Protein AF-A0A927D0P1-F1 (afdb_monomer)

Sequence (206 aa):
MRYLLSPNEEFNFLRRLKREFQLVPLTPSDSHDFPGALEICASPSPGAASSNDDLDYIFWAKDHGPITRIGDGSGPKDGVARVVRILNRDAKLEGTAIDLETTPIVSWTRPRWYQGNRQWIVPSRLGSTRTTRRDFTPAYAKMFSSIEALLRRNGEKVNSWDIPNSRDDTGLEFTAPKNTASFNVVVWPEAFRWLEKGVKIYHWDA

Organism: NCBI:txid2766981

Foldseek 3Di:
DFAADFQVRVVVLVVCCCVVQVWAWDDDQPPPDDDDDPPSDGAADQPDDWPPDQDKTKTANPVFDDFDFLQNDDQQPDDVSVVVSVVCVVVVRGPPHTDQLPTWMKMKGCKTADPPDSLEIATMDIDTRPDDDPSGDPVSVVSSVVSVVVRQVQFDKDWLPVLPDPDDPPPDPDDDAPDPDIDIYTYGDVSVVSSVVRRHYDDRVD

Secondary structure (DSSP, 8-state):
-EEE--HHHHHHHHHHHHHTS-PEE-SPPSSS--SS-------PPTT--------EEEEE-GGG-PPPBTTTSSPP-SHHHHHHHHHHHHTT-TTTSB-TTTS-EEEEEPPEEPTT-TTEEEPEEEEE-SS--TTS-HHHHHHHHHHHHHHHHTSEEEETT-SS-----S----PPPS-----EEEE-HHHHHHHHTT-EE--TT-

Radius of gyration: 19.12 Å; Cα contacts (8 Å, |Δi|>4): 316; chains: 1; bounding box: 44×40×51 Å

Mean predicted aligned error: 10.71 Å

pLDDT: mean 74.19, std 17.91, range [28.58, 95.56]

Solvent-accessible surface area (backbone atoms only — not comparable to full-atom values): 12143 Å² total; per-residue (Å²): 118,36,33,36,60,30,30,69,53,44,49,52,49,57,50,40,42,40,68,78,65,59,31,42,77,68,53,79,37,95,61,85,76,87,84,87,71,73,71,71,75,61,48,76,59,92,72,54,82,70,73,88,69,86,58,56,49,36,24,35,36,63,95,37,41,63,88,35,35,31,79,71,58,83,73,64,89,48,72,67,48,42,51,53,49,50,54,34,50,76,68,65,33,52,76,71,38,77,27,63,53,71,16,45,33,44,34,38,39,59,49,43,57,41,87,96,38,73,49,28,34,36,60,12,36,75,45,61,38,80,51,83,51,91,78,50,43,71,64,44,61,53,50,52,50,50,54,52,48,51,56,52,73,61,26,49,80,41,52,54,74,75,58,90,67,91,68,81,87,73,86,65,90,72,75,79,67,94,53,86,71,82,50,61,31,31,29,21,71,73,30,43,55,42,44,78,71,60,42,39,61,51,64,76,91,114

Structure (mmCIF, N/CA/C/O backbone):
data_AF-A0A927D0P1-F1
#
_entry.id   AF-A0A927D0P1-F1
#
loop_
_atom_site.group_PDB
_atom_site.id
_atom_site.type_symbol
_atom_site.label_atom_id
_atom_site.label_alt_id
_atom_site.label_comp_id
_atom_site.label_asym_id
_atom_site.label_entity_id
_atom_site.label_seq_id
_atom_site.pdbx_PDB_ins_code
_atom_site.Cartn_x
_atom_site.Cartn_y
_atom_site.Cartn_z
_atom_site.occupancy
_atom_site.B_iso_or_equiv
_atom_site.auth_seq_id
_atom_site.auth_comp_id
_atom_site.auth_asym_id
_atom_site.auth_atom_id
_atom_site.pdbx_PDB_model_num
ATOM 1 N N . MET A 1 1 ? 8.164 4.752 1.136 1.00 85.38 1 MET A N 1
ATOM 2 C CA . MET A 1 1 ? 8.837 3.758 0.269 1.00 85.38 1 MET A CA 1
ATOM 3 C C . MET A 1 1 ? 7.918 3.441 -0.901 1.00 85.38 1 MET A C 1
ATOM 5 O O . MET A 1 1 ? 6.707 3.476 -0.701 1.00 85.38 1 MET A O 1
ATOM 9 N N . ARG A 1 2 ? 8.464 3.182 -2.092 1.00 90.88 2 ARG A N 1
ATOM 10 C CA . ARG A 1 2 ? 7.695 2.798 -3.286 1.00 90.88 2 ARG A CA 1
ATOM 11 C C . ARG A 1 2 ? 7.936 1.328 -3.618 1.00 90.88 2 ARG A C 1
ATOM 13 O O . ARG A 1 2 ? 9.004 0.799 -3.306 1.00 90.88 2 ARG A O 1
ATOM 20 N N . TYR A 1 3 ? 6.950 0.698 -4.243 1.00 92.75 3 TYR A N 1
ATOM 21 C CA . TYR A 1 3 ? 6.956 -0.735 -4.517 1.00 92.75 3 TYR A CA 1
ATOM 22 C C . TYR A 1 3 ? 6.485 -1.010 -5.943 1.00 92.75 3 TYR A C 1
ATOM 24 O O . TYR A 1 3 ? 5.502 -0.425 -6.393 1.00 92.75 3 TYR A O 1
ATOM 32 N N . LEU A 1 4 ? 7.149 -1.917 -6.650 1.00 91.94 4 LEU A N 1
ATOM 33 C CA . LEU A 1 4 ? 6.719 -2.369 -7.967 1.00 91.94 4 LEU A CA 1
ATOM 34 C C . LEU A 1 4 ? 6.494 -3.877 -7.930 1.00 91.94 4 LEU A C 1
ATOM 36 O O . LEU A 1 4 ? 7.430 -4.651 -7.733 1.00 91.94 4 LEU A O 1
ATOM 40 N N . LEU A 1 5 ? 5.231 -4.263 -8.080 1.00 91.06 5 LEU A N 1
ATOM 41 C CA . LEU A 1 5 ? 4.775 -5.645 -8.106 1.00 91.06 5 LEU A CA 1
ATOM 42 C C . LEU A 1 5 ? 4.088 -5.882 -9.448 1.00 91.06 5 LEU A C 1
ATOM 44 O O . LEU A 1 5 ? 3.397 -5.001 -9.964 1.00 91.06 5 LEU A O 1
ATOM 48 N N . SER A 1 6 ? 4.273 -7.073 -10.005 1.00 86.88 6 SER A N 1
ATOM 49 C CA . SER A 1 6 ? 3.476 -7.534 -11.136 1.00 86.88 6 SER A CA 1
ATOM 50 C C . SER A 1 6 ? 2.027 -7.804 -10.692 1.00 86.88 6 SER A C 1
ATOM 52 O O . SER A 1 6 ? 1.740 -7.845 -9.494 1.00 86.88 6 SER A O 1
ATOM 54 N N . PRO A 1 7 ? 1.086 -8.056 -11.616 1.00 83.31 7 PRO A N 1
ATOM 55 C CA . PRO A 1 7 ? -0.316 -8.240 -11.275 1.00 83.31 7 PRO A CA 1
ATOM 56 C C . PRO A 1 7 ? -0.542 -9.482 -10.410 1.00 83.31 7 PRO A C 1
ATOM 58 O O . PRO A 1 7 ? -1.327 -9.443 -9.464 1.00 83.31 7 PRO A O 1
ATOM 61 N N . ASN A 1 8 ? 0.194 -10.565 -10.675 1.00 83.75 8 ASN A N 1
ATOM 62 C CA . ASN A 1 8 ? 0.132 -11.787 -9.875 1.00 83.75 8 ASN A CA 1
ATOM 63 C C . ASN A 1 8 ? 0.744 -11.586 -8.485 1.00 83.75 8 ASN A C 1
ATOM 65 O O . ASN A 1 8 ? 0.228 -12.095 -7.488 1.00 83.75 8 ASN A O 1
ATOM 69 N N . GLU A 1 9 ? 1.852 -10.853 -8.401 1.00 91.00 9 GLU A N 1
ATOM 70 C CA . GLU A 1 9 ? 2.518 -10.536 -7.137 1.00 91.00 9 GLU A CA 1
ATOM 71 C C . GLU A 1 9 ? 1.661 -9.621 -6.266 1.00 91.00 9 GLU A C 1
ATOM 73 O O . GLU A 1 9 ? 1.480 -9.904 -5.082 1.00 91.00 9 GLU A O 1
ATOM 78 N N . GLU A 1 10 ? 1.077 -8.578 -6.856 1.00 88.75 10 GLU A N 1
ATOM 79 C CA . GLU A 1 10 ? 0.123 -7.684 -6.203 1.00 88.75 10 GLU A CA 1
ATOM 80 C C . GLU A 1 10 ? -1.093 -8.468 -5.706 1.00 88.75 10 GLU A C 1
ATOM 82 O O . GLU A 1 10 ? -1.453 -8.370 -4.533 1.00 88.75 10 GLU A O 1
ATOM 87 N N . PHE A 1 11 ? -1.681 -9.319 -6.552 1.00 86.31 11 PHE A N 1
ATOM 88 C CA . PHE A 1 11 ? -2.797 -10.175 -6.161 1.00 86.31 11 PHE A CA 1
ATOM 89 C C . PHE A 1 11 ? -2.460 -11.043 -4.946 1.00 86.31 11 PHE A C 1
ATOM 91 O O . PHE A 1 11 ? -3.210 -11.104 -3.965 1.00 86.31 11 PHE A O 1
ATOM 98 N N . ASN A 1 12 ? -1.297 -11.694 -4.978 1.00 89.31 12 ASN A N 1
ATOM 99 C CA . ASN A 1 12 ? -0.832 -12.505 -3.865 1.00 89.31 12 ASN A CA 1
ATOM 100 C C . ASN A 1 12 ? -0.574 -11.662 -2.614 1.00 89.31 12 ASN A C 1
ATOM 102 O O . ASN A 1 12 ? -0.957 -12.082 -1.523 1.00 89.31 12 ASN A O 1
ATOM 106 N N . PHE A 1 13 ? 0.024 -10.482 -2.753 1.00 92.88 13 PHE A N 1
ATOM 107 C CA . PHE A 1 13 ? 0.262 -9.558 -1.651 1.00 92.88 13 PHE A CA 1
ATOM 108 C C . PHE A 1 13 ? -1.050 -9.131 -0.976 1.00 92.88 13 PHE A C 1
ATOM 110 O O . PHE A 1 13 ? -1.202 -9.316 0.232 1.00 92.88 13 PHE A O 1
ATOM 117 N N . LEU A 1 14 ? -2.040 -8.675 -1.744 1.00 90.50 14 LEU A N 1
ATOM 118 C CA . LEU A 1 14 ? -3.353 -8.273 -1.227 1.00 90.50 14 LEU A CA 1
ATOM 119 C C . LEU A 1 14 ? -4.094 -9.451 -0.573 1.00 90.50 14 LEU A C 1
ATOM 121 O O . LEU A 1 14 ? -4.728 -9.305 0.475 1.00 90.50 14 LEU A O 1
ATOM 125 N N . ARG A 1 15 ? -3.959 -10.666 -1.120 1.00 89.25 15 ARG A N 1
ATOM 126 C CA . ARG A 1 15 ? -4.493 -11.882 -0.488 1.00 89.25 15 ARG A CA 1
ATOM 127 C C . ARG A 1 15 ? -3.830 -12.170 0.863 1.00 89.25 15 ARG A C 1
ATOM 129 O O . ARG A 1 15 ? -4.513 -12.616 1.787 1.00 89.25 15 ARG A O 1
ATOM 136 N N . ARG A 1 16 ? -2.525 -11.918 0.998 1.00 92.56 16 ARG A N 1
ATOM 137 C CA . ARG A 1 16 ? -1.797 -12.063 2.269 1.00 92.56 16 ARG A CA 1
ATOM 138 C C . ARG A 1 16 ? -2.217 -11.011 3.287 1.00 92.56 16 ARG A C 1
ATOM 140 O O . ARG A 1 16 ? -2.388 -11.370 4.446 1.00 92.56 16 ARG A O 1
ATOM 147 N N . LEU A 1 17 ? -2.483 -9.771 2.869 1.00 92.38 17 LEU A N 1
ATOM 148 C CA . LEU A 1 17 ? -3.068 -8.745 3.745 1.00 92.38 17 LEU A CA 1
ATOM 149 C C . LEU A 1 17 ? -4.359 -9.241 4.414 1.00 92.38 17 LEU A C 1
ATOM 151 O O . LEU A 1 17 ? -4.510 -9.136 5.629 1.00 92.38 17 LEU A O 1
ATOM 155 N N . LYS A 1 18 ? -5.247 -9.880 3.644 1.00 90.56 18 LYS A N 1
ATOM 156 C CA . LYS A 1 18 ? -6.488 -10.461 4.181 1.00 90.56 18 LYS A CA 1
ATOM 157 C C . LYS A 1 18 ? -6.250 -11.685 5.067 1.00 90.56 18 LYS A C 1
ATOM 159 O O . LYS A 1 18 ? -6.895 -11.825 6.097 1.00 90.56 18 LYS A O 1
ATOM 164 N N . ARG A 1 19 ? -5.388 -12.617 4.644 1.00 90.19 19 ARG A N 1
ATOM 165 C CA . ARG A 1 19 ? -5.252 -13.936 5.294 1.00 90.19 19 ARG A CA 1
ATOM 166 C C . ARG A 1 19 ? -4.265 -13.951 6.458 1.00 90.19 19 ARG A C 1
ATOM 168 O O . ARG A 1 19 ? -4.573 -14.518 7.496 1.00 90.19 19 ARG A O 1
ATOM 175 N N . GLU A 1 20 ? -3.086 -13.366 6.274 1.00 93.69 20 GLU A N 1
ATOM 176 C CA . GLU A 1 20 ? -2.002 -13.388 7.266 1.00 93.69 20 GLU A CA 1
ATOM 177 C C . GLU A 1 20 ? -2.162 -12.270 8.296 1.00 93.69 20 GLU A C 1
ATOM 179 O O . GLU A 1 20 ? -1.931 -12.494 9.479 1.00 93.69 20 GLU A O 1
ATOM 184 N N . PHE A 1 21 ? -2.594 -11.084 7.857 1.00 92.62 21 PHE A N 1
ATOM 185 C CA . PHE A 1 21 ? -2.759 -9.909 8.723 1.00 92.62 21 PHE A CA 1
ATOM 186 C C . PHE A 1 21 ? -4.218 -9.650 9.124 1.00 92.62 21 PHE A C 1
ATOM 188 O O . PHE A 1 21 ? -4.493 -8.670 9.807 1.00 92.62 21 PHE A O 1
ATOM 195 N N . GLN A 1 22 ? -5.145 -10.519 8.701 1.00 91.88 22 GLN A N 1
ATOM 196 C CA . GLN A 1 22 ? -6.577 -10.455 9.027 1.00 91.88 22 GLN A CA 1
ATOM 197 C C . GLN A 1 22 ? -7.241 -9.103 8.710 1.00 91.88 22 GLN A C 1
ATOM 199 O O . GLN A 1 22 ? -8.231 -8.718 9.338 1.00 91.88 22 GLN A O 1
ATOM 204 N N . LEU A 1 23 ? -6.711 -8.382 7.717 1.00 91.44 23 LEU A N 1
ATOM 205 C CA . LEU A 1 23 ? -7.215 -7.067 7.348 1.00 91.44 23 LEU A CA 1
ATOM 206 C C . LEU A 1 23 ? -8.542 -7.173 6.585 1.00 91.44 23 LEU A C 1
ATOM 208 O O . LEU A 1 23 ? -8.699 -7.991 5.672 1.00 91.44 23 LEU A O 1
ATOM 212 N N . VAL A 1 24 ? -9.494 -6.314 6.945 1.00 90.62 24 VAL A N 1
ATOM 213 C CA . VAL A 1 24 ? -10.845 -6.285 6.373 1.00 90.62 24 VAL A CA 1
ATOM 214 C C . VAL A 1 24 ? -10.893 -5.238 5.260 1.00 90.62 24 VAL A C 1
ATOM 216 O O . VAL A 1 24 ? -10.612 -4.079 5.536 1.00 90.62 24 VAL A O 1
ATOM 219 N N . PRO A 1 25 ? -11.241 -5.574 4.010 1.00 87.25 25 PRO A N 1
ATOM 220 C CA . PRO A 1 25 ? -11.328 -4.570 2.951 1.00 87.25 25 PRO A CA 1
ATOM 221 C C . PRO A 1 25 ? -12.463 -3.566 3.204 1.00 87.25 25 PRO A C 1
ATOM 223 O O . PRO A 1 25 ? -13.563 -3.966 3.576 1.00 87.25 25 PRO A O 1
ATOM 226 N N . LEU A 1 26 ? -12.181 -2.279 2.988 1.00 81.06 26 LEU A N 1
ATOM 227 C CA . LEU A 1 26 ? -13.138 -1.166 3.066 1.00 81.06 26 LEU A CA 1
ATOM 228 C C . LEU A 1 26 ? -13.492 -0.579 1.696 1.00 81.06 26 LEU A C 1
ATOM 230 O O . LEU A 1 26 ? -14.532 0.058 1.563 1.00 81.06 26 LEU A O 1
ATOM 234 N N . THR A 1 27 ? -12.633 -0.743 0.691 1.00 67.38 27 THR A N 1
ATOM 235 C CA . THR A 1 27 ? -12.919 -0.261 -0.668 1.00 67.38 27 THR A CA 1
ATOM 236 C C . THR A 1 27 ? -13.961 -1.171 -1.304 1.00 67.38 27 THR A C 1
ATOM 238 O O . THR A 1 27 ? -13.764 -2.392 -1.279 1.00 67.38 27 THR A O 1
ATOM 241 N N . PRO A 1 28 ? -15.065 -0.626 -1.838 1.00 48.62 28 PRO A N 1
ATOM 242 C CA . PRO A 1 28 ? -16.017 -1.430 -2.579 1.00 48.62 28 PRO A CA 1
ATOM 243 C C . PRO A 1 28 ? -15.333 -2.018 -3.814 1.00 48.62 28 PRO A C 1
ATOM 245 O O . PRO A 1 28 ? -14.613 -1.334 -4.535 1.00 48.62 28 PRO A O 1
ATOM 248 N N . SER A 1 29 ? -15.550 -3.315 -4.017 1.00 42.94 29 SER A N 1
ATOM 249 C CA . SER A 1 29 ? -15.532 -3.894 -5.354 1.00 42.94 29 SER A CA 1
ATOM 250 C C . SER A 1 29 ? -16.651 -3.198 -6.132 1.00 42.94 29 SER A C 1
ATOM 252 O O . SER A 1 29 ? -17.752 -3.087 -5.595 1.00 42.94 29 SER A O 1
ATOM 254 N N . ASP A 1 30 ? -16.422 -2.740 -7.362 1.00 38.38 30 ASP A N 1
ATOM 255 C CA . ASP A 1 30 ? -17.502 -2.215 -8.221 1.00 38.38 30 ASP A CA 1
ATOM 256 C C . ASP A 1 30 ? -18.601 -3.267 -8.500 1.00 38.38 30 ASP A C 1
ATOM 258 O O . ASP A 1 30 ? -19.653 -2.963 -9.060 1.00 38.38 30 ASP A O 1
ATOM 262 N N . SER A 1 31 ? -18.416 -4.509 -8.044 1.00 35.34 31 SER A N 1
ATOM 263 C CA . SER A 1 31 ? -19.506 -5.451 -7.828 1.00 35.34 31 SER A CA 1
ATOM 264 C C . SER A 1 31 ? -20.260 -5.112 -6.532 1.00 35.34 31 SER A C 1
ATOM 266 O O . SER A 1 31 ? -19.782 -5.382 -5.425 1.00 35.34 31 SER A O 1
ATOM 268 N N . HIS A 1 32 ? -21.458 -4.550 -6.683 1.00 31.25 32 HIS A N 1
ATOM 269 C CA . HIS A 1 32 ? -22.493 -4.505 -5.650 1.00 31.25 32 HIS A CA 1
ATOM 270 C C . HIS A 1 32 ? -22.498 -5.778 -4.770 1.00 31.25 32 HIS A C 1
ATOM 272 O O . HIS A 1 32 ? -22.423 -6.888 -5.289 1.00 31.25 32 HIS A O 1
ATOM 278 N N . ASP A 1 33 ? -22.629 -5.568 -3.455 1.00 31.02 33 ASP A N 1
ATOM 279 C CA . ASP A 1 33 ? -22.757 -6.547 -2.359 1.00 31.02 33 ASP A CA 1
ATOM 280 C C . ASP A 1 33 ? -21.442 -7.000 -1.677 1.00 31.02 33 ASP A C 1
ATOM 282 O O . ASP A 1 33 ? -20.760 -7.944 -2.068 1.00 31.02 33 ASP A O 1
ATOM 286 N N . PHE A 1 34 ? -21.109 -6.368 -0.542 1.00 28.58 34 PHE A N 1
ATOM 287 C CA . PHE A 1 34 ? -20.236 -6.979 0.477 1.00 28.58 34 PHE A CA 1
ATOM 288 C C . PHE A 1 34 ? -20.986 -8.156 1.146 1.00 28.58 34 PHE A C 1
ATOM 290 O O . PHE A 1 34 ? -22.185 -8.004 1.373 1.00 28.58 34 PHE A O 1
ATOM 297 N N . PRO A 1 35 ? -20.351 -9.279 1.566 1.00 33.88 35 PRO A N 1
ATOM 298 C CA . PRO A 1 35 ? -18.948 -9.427 1.957 1.00 33.88 35 PRO A CA 1
ATOM 299 C C . PRO A 1 35 ? -18.189 -10.557 1.221 1.00 33.88 35 PRO A C 1
ATOM 301 O O . PRO A 1 35 ? -18.711 -11.639 0.980 1.00 33.88 35 PRO A O 1
ATOM 304 N N . GLY A 1 36 ? -16.881 -10.374 0.998 1.00 34.78 36 GLY A N 1
ATOM 305 C CA . GLY A 1 36 ? -15.938 -11.506 0.900 1.00 34.78 36 GLY A CA 1
ATOM 306 C C . GLY A 1 36 ? -14.963 -11.486 -0.275 1.00 34.78 36 GLY A C 1
ATOM 307 O O . GLY A 1 36 ? -13.787 -11.829 -0.088 1.00 34.78 36 GLY A O 1
ATOM 308 N N . ALA A 1 37 ? -15.376 -11.013 -1.446 1.00 34.91 37 ALA A N 1
ATOM 309 C CA . ALA A 1 37 ? -14.507 -10.910 -2.611 1.00 34.91 37 ALA A CA 1
ATOM 310 C C . ALA A 1 37 ? -14.096 -9.447 -2.817 1.00 34.91 37 ALA A C 1
ATOM 312 O O . ALA A 1 37 ? -14.896 -8.612 -3.206 1.00 34.91 37 ALA A O 1
ATOM 313 N N . LEU A 1 38 ? -12.826 -9.135 -2.543 1.00 45.00 38 LEU A N 1
ATOM 314 C CA . LEU A 1 38 ? -12.195 -8.084 -3.334 1.00 45.00 38 LEU A CA 1
ATOM 315 C C . LEU A 1 38 ? -12.071 -8.739 -4.707 1.00 45.00 38 LEU A C 1
ATOM 317 O O . LEU A 1 38 ? -11.329 -9.725 -4.806 1.00 45.00 38 LEU A O 1
ATOM 321 N N . GLU A 1 39 ? -12.790 -8.265 -5.722 1.00 44.69 39 GLU A N 1
ATOM 322 C CA . GLU A 1 39 ? -12.289 -8.439 -7.080 1.00 44.69 39 GLU A CA 1
ATOM 323 C C . GLU A 1 39 ? -10.985 -7.653 -7.121 1.00 44.69 39 GLU A C 1
ATOM 325 O O . GLU A 1 39 ? -10.944 -6.437 -7.282 1.00 44.69 39 GLU A O 1
ATOM 330 N N . ILE A 1 40 ? -9.897 -8.350 -6.796 1.00 49.47 40 ILE A N 1
ATOM 331 C CA . ILE A 1 40 ? -8.570 -7.788 -6.923 1.00 49.47 40 ILE A CA 1
ATOM 332 C C . ILE A 1 40 ? -8.364 -7.641 -8.422 1.00 49.47 40 ILE A C 1
ATOM 334 O O . ILE A 1 40 ? -8.027 -8.604 -9.114 1.00 49.47 40 ILE A O 1
ATOM 338 N N . CYS A 1 41 ? -8.595 -6.435 -8.921 1.00 47.31 41 CYS A N 1
ATOM 339 C CA . CYS A 1 41 ? -8.217 -6.077 -10.266 1.00 47.31 41 CYS A CA 1
ATOM 340 C C . CYS A 1 41 ? -6.699 -6.215 -10.355 1.00 47.31 41 CYS A C 1
ATOM 342 O O . CYS A 1 41 ? -5.949 -5.642 -9.560 1.00 47.31 41 CYS A O 1
ATOM 344 N N . ALA A 1 42 ? -6.255 -7.028 -11.306 1.00 49.72 42 ALA A N 1
ATOM 345 C CA . ALA A 1 42 ? -4.850 -7.245 -11.592 1.00 49.72 42 ALA A CA 1
ATOM 346 C C . ALA A 1 42 ? -4.224 -5.919 -12.055 1.00 49.72 42 ALA A C 1
ATOM 348 O O . ALA A 1 42 ? -4.851 -5.184 -12.825 1.00 49.72 42 ALA A O 1
ATOM 349 N N . SER A 1 43 ? -3.029 -5.564 -11.556 1.00 53.31 43 SER A N 1
ATOM 350 C CA . SER A 1 43 ? -2.241 -4.446 -12.108 1.00 53.31 43 SER A CA 1
ATOM 351 C C . SER A 1 43 ? -2.209 -4.494 -13.639 1.00 53.31 43 SER A C 1
ATOM 353 O O . SER A 1 43 ? -2.206 -5.583 -14.220 1.00 53.31 43 SER A O 1
ATOM 355 N N . PRO A 1 44 ? -2.186 -3.342 -14.322 1.00 56.19 44 PRO A N 1
ATOM 356 C CA . PRO A 1 44 ? -2.140 -3.342 -15.772 1.00 56.19 44 PRO A CA 1
ATOM 357 C C . PRO A 1 44 ? -0.808 -3.940 -16.249 1.00 56.19 44 PRO A C 1
ATOM 359 O O . PRO A 1 44 ? 0.266 -3.449 -15.906 1.00 56.19 44 PRO A O 1
ATOM 362 N N . SER A 1 45 ? -0.873 -4.993 -17.064 1.00 59.19 45 SER A N 1
ATOM 363 C CA . SER A 1 45 ? 0.304 -5.580 -17.716 1.00 59.19 45 SER A CA 1
ATOM 364 C C . SER A 1 45 ? 0.992 -4.577 -18.658 1.00 59.19 45 SER A C 1
ATOM 366 O O . SER A 1 45 ? 0.332 -3.656 -19.152 1.00 59.19 45 SER A O 1
ATOM 368 N N . PRO A 1 46 ? 2.290 -4.762 -18.972 1.00 55.25 46 PRO A N 1
ATOM 369 C CA . PRO A 1 46 ? 2.992 -3.947 -19.961 1.00 55.25 46 PRO A CA 1
ATOM 370 C C . PRO A 1 46 ? 2.212 -3.827 -21.270 1.00 55.25 46 PRO A C 1
ATOM 372 O O . PRO A 1 46 ? 1.824 -4.832 -21.863 1.00 55.25 46 PRO A O 1
ATOM 375 N N . GLY A 1 47 ? 1.968 -2.589 -21.709 1.00 50.69 47 GLY A N 1
ATOM 376 C CA . GLY A 1 47 ? 1.254 -2.291 -22.953 1.00 50.69 47 GLY A CA 1
ATOM 377 C C . GLY A 1 47 ? -0.277 -2.222 -22.854 1.00 50.69 47 GLY A C 1
ATOM 378 O O . GLY A 1 47 ? -0.903 -1.856 -23.854 1.00 50.69 47 GLY A O 1
ATOM 379 N N . ALA A 1 48 ? -0.881 -2.508 -21.694 1.00 57.78 48 ALA A N 1
ATOM 380 C CA . ALA A 1 48 ? -2.320 -2.340 -21.477 1.00 57.78 48 ALA A CA 1
ATOM 381 C C . ALA A 1 48 ? -2.741 -0.857 -21.543 1.00 57.78 48 ALA A C 1
ATOM 383 O O . ALA A 1 48 ? -1.951 0.045 -21.254 1.00 57.78 48 ALA A O 1
ATOM 384 N N . ALA A 1 49 ? -3.990 -0.594 -21.943 1.00 51.84 49 ALA A N 1
ATOM 385 C CA . ALA A 1 49 ? -4.563 0.747 -21.847 1.00 51.84 49 ALA A CA 1
ATOM 386 C C . ALA A 1 49 ? -4.655 1.157 -20.367 1.00 51.84 49 ALA A C 1
ATOM 388 O O . ALA A 1 49 ? -5.066 0.353 -19.531 1.00 51.84 49 ALA A O 1
ATOM 389 N N . SER A 1 50 ? -4.254 2.387 -20.037 1.00 50.31 50 SER A N 1
ATOM 390 C CA . SER A 1 50 ? -4.396 2.914 -18.680 1.00 50.31 50 SER A CA 1
ATOM 391 C C . SER A 1 50 ? -5.878 3.151 -18.392 1.00 50.31 50 SER A C 1
ATOM 393 O O . SER A 1 50 ? -6.478 4.046 -18.989 1.00 50.31 50 SER A O 1
ATOM 395 N N . SER A 1 51 ? -6.471 2.387 -17.476 1.00 51.22 51 SER A N 1
ATOM 396 C CA . SER A 1 51 ? -7.632 2.893 -16.747 1.00 51.22 51 SER A CA 1
ATOM 397 C C . SER A 1 51 ? -7.131 4.049 -15.882 1.00 51.22 51 SER A C 1
ATOM 399 O O . SER A 1 51 ? -6.154 3.891 -15.150 1.00 51.22 51 SER A O 1
ATOM 401 N N . ASN A 1 52 ? -7.747 5.223 -16.005 1.00 47.31 52 ASN A N 1
ATOM 402 C CA . ASN A 1 52 ? -7.401 6.413 -15.216 1.00 47.31 52 ASN A CA 1
ATOM 403 C C . ASN A 1 52 ? -7.826 6.308 -13.745 1.00 47.31 52 ASN A C 1
ATOM 405 O O . ASN A 1 52 ? -7.698 7.276 -13.000 1.00 47.31 52 ASN A O 1
ATOM 409 N N . ASP A 1 53 ? -8.335 5.153 -13.336 1.00 53.50 53 ASP A N 1
ATOM 410 C CA . ASP A 1 53 ? -8.857 4.950 -12.003 1.00 53.50 53 ASP A CA 1
ATOM 411 C C . ASP A 1 53 ? -7.685 4.687 -11.057 1.00 53.50 53 ASP A C 1
ATOM 413 O O . ASP A 1 53 ? -7.082 3.607 -11.057 1.00 53.50 53 ASP A O 1
ATOM 417 N N . ASP A 1 54 ? -7.343 5.706 -10.264 1.00 54.50 54 ASP A N 1
ATOM 418 C CA . ASP A 1 54 ? -6.521 5.575 -9.063 1.00 54.50 54 ASP A CA 1
ATOM 419 C C . ASP A 1 54 ? -7.270 4.661 -8.076 1.00 54.50 54 ASP A C 1
ATOM 421 O O . ASP A 1 54 ? -7.987 5.096 -7.176 1.00 54.50 54 ASP A O 1
ATOM 425 N N . LEU A 1 55 ? -7.164 3.352 -8.300 1.00 66.19 55 LEU A N 1
ATOM 426 C CA . LEU A 1 55 ? -7.761 2.342 -7.442 1.00 66.19 55 LEU A CA 1
ATOM 427 C C . LEU A 1 55 ? -6.844 2.138 -6.236 1.00 66.19 55 LEU A C 1
ATOM 429 O O . LEU A 1 55 ? -5.842 1.429 -6.313 1.00 66.19 55 LEU A O 1
ATOM 433 N N . ASP A 1 56 ? -7.195 2.766 -5.119 1.00 78.50 56 ASP A N 1
ATOM 434 C CA . ASP A 1 56 ? -6.566 2.541 -3.820 1.00 78.50 56 ASP A CA 1
ATOM 435 C C . ASP A 1 56 ? -7.282 1.408 -3.079 1.00 78.50 56 ASP A C 1
ATOM 437 O O . ASP A 1 56 ? -8.456 1.528 -2.741 1.00 78.50 56 ASP A O 1
ATOM 441 N N . TYR A 1 57 ? -6.578 0.324 -2.737 1.00 86.12 57 TYR A N 1
ATOM 442 C CA . TYR A 1 57 ? -7.133 -0.673 -1.820 1.00 86.12 57 TYR A CA 1
ATOM 443 C C . TYR A 1 57 ? -6.937 -0.215 -0.382 1.00 86.12 57 TYR A C 1
ATOM 445 O O . TYR A 1 57 ? -5.817 -0.060 0.096 1.00 86.12 57 TYR A O 1
ATOM 453 N N . ILE A 1 58 ? -8.037 -0.049 0.332 1.00 88.81 58 ILE A N 1
ATOM 454 C CA . ILE A 1 58 ? -8.084 0.347 1.735 1.00 88.81 58 ILE A CA 1
ATOM 455 C C . ILE A 1 58 ? -8.551 -0.846 2.554 1.00 88.81 58 ILE A C 1
ATOM 457 O O . ILE A 1 58 ? -9.608 -1.420 2.288 1.00 88.81 58 ILE A O 1
ATOM 461 N N . PHE A 1 59 ? -7.787 -1.182 3.587 1.00 91.62 59 PHE A N 1
ATOM 462 C CA . PHE A 1 59 ? -8.113 -2.236 4.527 1.00 91.62 59 PHE A CA 1
ATOM 463 C C . PHE A 1 59 ? -8.164 -1.705 5.955 1.00 91.62 59 PHE A C 1
ATOM 465 O O . PHE A 1 59 ? -7.261 -1.005 6.400 1.00 91.62 59 PHE A O 1
ATOM 472 N N . TRP A 1 60 ? -9.186 -2.100 6.698 1.00 92.44 60 TRP A N 1
ATOM 473 C CA . TRP A 1 60 ? -9.330 -1.873 8.123 1.00 92.44 60 TRP A CA 1
ATOM 474 C C . TRP A 1 60 ? -8.629 -2.959 8.941 1.00 92.44 60 TRP A C 1
ATOM 476 O O . TRP A 1 60 ? -8.855 -4.160 8.770 1.00 92.44 60 TRP A O 1
ATOM 486 N N . ALA A 1 61 ? -7.802 -2.516 9.881 1.00 92.25 61 ALA A N 1
ATOM 487 C CA . ALA A 1 61 ? -7.129 -3.348 10.862 1.00 92.25 61 ALA A CA 1
ATOM 488 C C . ALA A 1 61 ? -8.009 -3.504 12.117 1.00 92.25 61 ALA A C 1
ATOM 490 O O . ALA A 1 61 ? -7.747 -2.898 13.156 1.00 92.25 61 ALA A O 1
ATOM 491 N N . LYS A 1 62 ? -9.078 -4.302 12.006 1.00 90.44 62 LYS A N 1
ATOM 492 C CA . LYS A 1 62 ? -10.137 -4.430 13.028 1.00 90.44 62 LYS A CA 1
ATOM 493 C C . LYS A 1 62 ? -9.647 -4.750 14.443 1.00 90.44 62 LYS A C 1
ATOM 495 O O . LYS A 1 62 ? -10.176 -4.208 15.408 1.00 90.44 62 LYS A O 1
ATOM 500 N N . ASP A 1 63 ? -8.601 -5.563 14.565 1.00 90.12 63 ASP A N 1
ATOM 501 C CA . ASP A 1 63 ? -8.068 -6.007 15.859 1.00 90.12 63 ASP A CA 1
ATOM 502 C C . ASP A 1 63 ? -7.199 -4.924 16.526 1.00 90.12 63 ASP A C 1
ATOM 504 O O . ASP A 1 63 ? -6.725 -5.087 17.649 1.00 90.12 63 ASP A O 1
ATOM 508 N N . HIS A 1 64 ? -6.995 -3.796 15.838 1.00 88.12 64 HIS A N 1
ATOM 509 C CA . HIS A 1 64 ? -6.145 -2.691 16.266 1.00 88.12 64 HIS A CA 1
ATOM 510 C C . HIS A 1 64 ? -6.907 -1.398 16.573 1.00 88.12 64 HIS A C 1
ATOM 512 O O . HIS A 1 64 ? -6.289 -0.429 17.020 1.00 88.12 64 HIS A O 1
ATOM 518 N N . GLY A 1 65 ? -8.226 -1.384 16.371 1.00 84.94 65 GLY A N 1
ATOM 519 C CA . GLY A 1 65 ? -9.100 -0.280 16.755 1.00 84.94 65 GLY A CA 1
ATOM 520 C C . GLY A 1 65 ? -10.376 -0.201 15.912 1.00 84.94 65 GLY A C 1
ATOM 521 O O . GLY A 1 65 ? -10.457 -0.797 14.834 1.00 84.94 65 GLY A O 1
ATOM 522 N N . PRO A 1 66 ? -11.387 0.537 16.393 1.00 87.00 66 PRO A N 1
ATOM 523 C CA . PRO A 1 66 ? -12.676 0.638 15.723 1.00 87.00 66 PRO A CA 1
ATOM 524 C C . PRO A 1 66 ? -12.618 1.513 14.464 1.00 87.00 66 PRO A C 1
ATOM 526 O O . PRO A 1 66 ? -11.744 2.370 14.313 1.00 87.00 66 PRO A O 1
ATOM 529 N N . ILE A 1 67 ? -13.616 1.338 13.595 1.00 86.75 67 ILE A N 1
ATOM 530 C CA . ILE A 1 67 ? -13.964 2.336 12.579 1.00 86.75 67 ILE A CA 1
ATOM 531 C C . ILE A 1 67 ? -14.465 3.589 13.294 1.00 86.75 67 ILE A C 1
ATOM 533 O O . ILE A 1 67 ? -15.378 3.514 14.114 1.00 86.75 67 ILE A O 1
ATOM 537 N N . THR A 1 68 ? -13.871 4.733 12.967 1.00 83.81 68 THR A N 1
ATOM 538 C CA . THR A 1 68 ? -14.339 6.047 13.418 1.00 83.81 68 THR A CA 1
ATOM 539 C C . THR A 1 68 ? -15.072 6.708 12.259 1.00 83.81 68 THR A C 1
ATOM 541 O O . THR A 1 68 ? -14.562 6.701 11.138 1.00 83.81 68 THR A O 1
ATOM 544 N N . ARG A 1 69 ? -16.265 7.263 12.489 1.00 82.62 69 ARG A N 1
ATOM 545 C CA . ARG A 1 69 ? -16.944 8.070 11.469 1.00 82.62 69 ARG A CA 1
ATOM 546 C C . ARG A 1 69 ? -16.555 9.532 11.589 1.00 82.62 69 ARG A C 1
ATOM 548 O O . ARG A 1 69 ? -16.156 10.007 12.654 1.00 82.62 69 ARG A O 1
ATOM 555 N N . ILE A 1 70 ? -16.717 10.267 10.496 1.00 77.81 70 ILE A N 1
ATOM 556 C CA . ILE A 1 70 ? -16.545 11.716 10.506 1.00 77.81 70 ILE A CA 1
ATOM 557 C C . ILE A 1 70 ? -17.494 12.311 11.554 1.00 77.81 70 ILE A C 1
ATOM 559 O O . ILE A 1 70 ? -18.708 12.147 11.472 1.00 77.81 70 ILE A O 1
ATOM 563 N N . GLY A 1 71 ? -16.931 12.999 12.549 1.00 73.25 71 GLY A N 1
ATOM 564 C CA . GLY A 1 71 ? -17.689 13.620 13.641 1.00 73.25 71 GLY A CA 1
ATOM 565 C C . GLY A 1 71 ? -17.774 12.811 14.942 1.00 73.25 71 GLY A C 1
ATOM 566 O O . GLY A 1 71 ? -18.094 13.416 15.963 1.00 73.25 71 GLY A O 1
ATOM 567 N N . ASP A 1 72 ? -17.417 11.518 14.947 1.00 71.56 72 ASP A N 1
ATOM 568 C CA . ASP A 1 72 ? -17.365 10.683 16.168 1.00 71.56 72 ASP A CA 1
ATOM 569 C C . ASP A 1 72 ? -16.165 11.038 17.070 1.00 71.56 72 ASP A C 1
ATOM 571 O O . ASP A 1 72 ? -16.131 10.721 18.261 1.00 71.56 72 ASP A O 1
ATOM 575 N N . GLY A 1 73 ? -15.138 11.671 16.494 1.00 65.94 73 GLY A N 1
ATOM 576 C CA . GLY A 1 73 ? -13.913 12.046 17.193 1.00 65.94 73 GLY A CA 1
ATOM 577 C C . GLY A 1 73 ? -14.114 13.105 18.283 1.00 65.94 73 GLY A C 1
ATOM 578 O O . GLY A 1 73 ? -15.108 13.833 18.319 1.00 65.94 73 GLY A O 1
ATOM 579 N N . SER A 1 74 ? -13.110 13.244 19.161 1.00 61.22 74 SER A N 1
ATOM 580 C CA . SER A 1 74 ? -13.038 14.406 20.053 1.00 61.22 74 SER A CA 1
ATOM 581 C C . SER A 1 74 ? -13.091 15.688 19.216 1.00 61.22 74 SER A C 1
ATOM 583 O O . SER A 1 74 ? -12.531 15.734 18.121 1.00 61.22 74 SER A O 1
ATOM 585 N N . GLY A 1 75 ? -13.828 16.697 19.695 1.00 66.31 75 GLY A N 1
ATOM 586 C CA . GLY A 1 75 ? -14.101 17.923 18.939 1.00 66.31 75 GLY A CA 1
ATOM 587 C C . GLY A 1 75 ? -12.846 18.573 18.326 1.00 66.31 75 GLY A C 1
ATOM 588 O O . GLY A 1 75 ? -11.727 18.307 18.767 1.00 66.31 75 GLY A O 1
ATOM 589 N N . PRO A 1 76 ? -13.013 19.429 17.301 1.0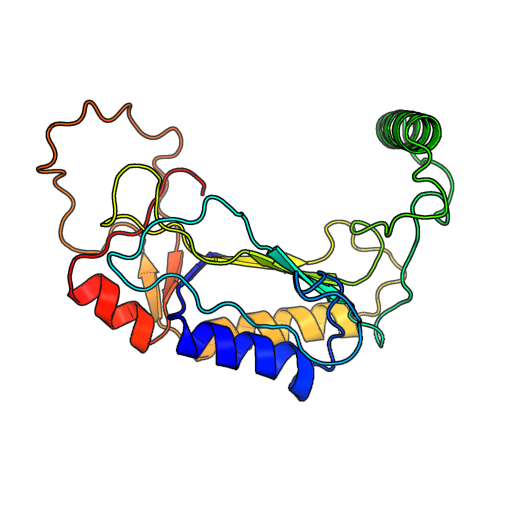0 71.00 76 PRO A N 1
ATOM 590 C CA . PRO A 1 76 ? -11.905 19.958 16.509 1.00 71.00 76 PRO A CA 1
ATOM 591 C C . PRO A 1 76 ? -10.853 20.631 17.397 1.00 71.00 76 PRO A C 1
ATOM 593 O O . PRO A 1 76 ? -11.162 21.551 18.154 1.00 71.00 76 PRO A O 1
ATOM 596 N N . LYS A 1 77 ? -9.608 20.153 17.296 1.00 70.00 77 LYS A N 1
ATOM 597 C CA . LYS A 1 77 ? -8.488 20.591 18.144 1.00 70.00 77 LYS A CA 1
ATOM 598 C C . LYS A 1 77 ? -7.873 21.917 17.694 1.00 70.00 77 LYS A C 1
ATOM 600 O O . LYS A 1 77 ? -7.241 22.594 18.498 1.00 70.00 77 LYS A O 1
ATOM 605 N N . ASP A 1 78 ? -8.075 22.295 16.436 1.00 76.62 78 ASP A N 1
ATOM 606 C CA . ASP A 1 78 ? -7.543 23.514 15.829 1.00 76.62 78 ASP A CA 1
ATOM 607 C C . ASP A 1 78 ? -8.537 24.135 14.824 1.00 76.62 78 ASP A C 1
ATOM 609 O O . ASP A 1 78 ? -9.684 23.694 14.691 1.00 76.62 78 ASP A O 1
ATOM 613 N N . GLY A 1 79 ? -8.120 25.224 14.168 1.00 76.44 79 GLY A N 1
ATOM 614 C CA . GLY A 1 79 ? -8.930 25.938 13.177 1.00 76.44 79 GLY A CA 1
ATOM 615 C C . GLY A 1 79 ? -9.162 25.147 11.887 1.00 76.44 79 GLY A C 1
ATOM 616 O O . GLY A 1 79 ? -10.262 25.200 11.341 1.00 76.44 79 GLY A O 1
ATOM 617 N N . VAL A 1 80 ? -8.174 24.368 11.436 1.00 77.12 80 VAL A N 1
ATOM 618 C CA . VAL A 1 80 ? -8.269 23.559 10.209 1.00 77.12 80 VAL A CA 1
ATOM 619 C C . VAL A 1 80 ? -9.290 22.443 10.401 1.00 77.12 80 VAL A C 1
ATOM 621 O O . VAL A 1 80 ? -10.227 22.324 9.617 1.00 77.12 80 VAL A O 1
ATOM 624 N N . ALA A 1 81 ? -9.190 21.699 11.502 1.00 68.50 81 ALA A N 1
ATOM 625 C CA . ALA A 1 81 ? -10.154 20.675 11.884 1.00 68.50 81 ALA A CA 1
ATOM 626 C C . ALA A 1 81 ? -11.570 21.254 12.045 1.00 68.50 81 ALA A C 1
ATOM 628 O O . ALA A 1 81 ? -12.557 20.579 11.750 1.00 68.50 81 ALA A O 1
ATOM 629 N N . ARG A 1 82 ? -11.688 22.517 12.485 1.00 76.31 82 ARG A N 1
ATOM 630 C CA . ARG A 1 82 ? -12.971 23.231 12.566 1.00 76.31 82 ARG A CA 1
ATOM 631 C C . ARG A 1 82 ? -13.580 23.459 11.183 1.00 76.31 82 ARG A C 1
ATOM 633 O O . ARG A 1 82 ? -14.752 23.148 10.998 1.00 76.31 82 ARG A O 1
ATOM 640 N N . VAL A 1 83 ? -12.792 23.955 10.229 1.00 80.88 83 VAL A N 1
ATOM 641 C CA . VAL A 1 83 ? -13.231 24.166 8.839 1.00 80.88 83 VAL A CA 1
ATOM 642 C C . VAL A 1 83 ? -13.605 22.839 8.183 1.00 80.88 83 VAL A C 1
ATOM 644 O O . VAL A 1 83 ? -14.692 22.729 7.628 1.00 80.88 83 VAL A O 1
ATOM 647 N N . VAL A 1 84 ? -12.768 21.806 8.316 1.00 75.94 84 VAL A N 1
ATOM 648 C CA . VAL A 1 84 ? -13.046 20.462 7.778 1.00 75.94 84 VAL A CA 1
ATOM 649 C C . VAL A 1 84 ? -14.359 19.907 8.329 1.00 75.94 84 VAL A C 1
ATOM 651 O O . VAL A 1 84 ? -15.172 19.375 7.579 1.00 75.94 84 VAL A O 1
ATOM 654 N N . ARG A 1 85 ? -14.619 20.081 9.630 1.00 74.50 85 ARG A N 1
ATOM 655 C CA . ARG A 1 85 ? -15.884 19.658 10.239 1.00 74.50 85 ARG A CA 1
ATOM 656 C C . ARG A 1 85 ? -17.092 20.406 9.672 1.00 74.50 85 ARG A C 1
ATOM 658 O O . ARG A 1 85 ? -18.109 19.772 9.417 1.00 74.50 85 ARG A O 1
ATOM 665 N N . ILE A 1 86 ? -16.985 21.722 9.477 1.00 80.19 86 ILE A N 1
ATOM 666 C CA . ILE A 1 86 ? -18.054 22.529 8.864 1.00 80.19 86 ILE A CA 1
ATOM 667 C C . ILE A 1 86 ? -18.337 22.022 7.448 1.00 80.19 86 ILE A C 1
ATOM 669 O O . ILE A 1 86 ? -19.475 21.682 7.151 1.00 80.19 86 ILE A O 1
ATOM 673 N N . LEU A 1 87 ? -17.298 21.855 6.625 1.00 81.69 87 LEU A N 1
ATOM 674 C CA . LEU A 1 87 ? -17.442 21.344 5.260 1.00 81.69 87 LEU A CA 1
ATOM 675 C C . LEU A 1 87 ? -18.087 19.950 5.228 1.00 81.69 87 LEU A C 1
ATOM 677 O O . LEU A 1 87 ? -18.980 19.700 4.424 1.00 81.69 87 LEU A O 1
ATOM 681 N N . ASN A 1 88 ? -17.687 19.053 6.131 1.00 78.88 88 ASN A N 1
ATOM 682 C CA . ASN A 1 88 ? -18.263 17.711 6.221 1.00 78.88 88 ASN A CA 1
ATOM 683 C C . ASN A 1 88 ? -19.724 17.716 6.689 1.00 78.88 88 ASN A C 1
ATOM 685 O O . ASN A 1 88 ? -20.516 16.886 6.239 1.00 78.88 88 ASN A O 1
ATOM 689 N N . ARG A 1 89 ? -20.096 18.642 7.580 1.00 78.19 89 ARG A N 1
ATOM 690 C CA . ARG A 1 89 ? -21.490 18.844 7.989 1.00 78.19 89 ARG A CA 1
ATOM 691 C C . ARG A 1 89 ? -22.330 19.372 6.834 1.00 78.19 89 ARG A C 1
ATOM 693 O O . ARG A 1 89 ? -23.406 18.833 6.584 1.00 78.19 89 ARG A O 1
ATOM 700 N N . ASP A 1 90 ? -21.828 20.374 6.121 1.00 81.62 90 ASP A N 1
ATOM 701 C CA . ASP A 1 90 ? -22.505 20.972 4.968 1.00 81.62 90 ASP A CA 1
ATOM 702 C C . ASP A 1 90 ? -22.695 19.937 3.848 1.00 81.62 90 ASP A C 1
ATOM 704 O O . ASP A 1 90 ? -23.753 19.872 3.221 1.00 81.62 90 ASP A O 1
ATOM 708 N N . ALA A 1 91 ? -21.717 19.043 3.674 1.00 77.38 91 ALA A N 1
ATOM 709 C CA . ALA A 1 91 ? -21.785 17.896 2.771 1.00 77.38 91 ALA A CA 1
ATOM 710 C C . ALA A 1 91 ? -22.622 16.710 3.302 1.00 77.38 91 ALA A C 1
ATOM 712 O O . ALA A 1 91 ? -22.766 15.710 2.602 1.00 77.38 91 ALA A O 1
ATOM 713 N N . LYS A 1 92 ? -23.185 16.794 4.519 1.00 77.88 92 LYS A N 1
ATOM 714 C CA . LYS A 1 92 ? -23.969 15.729 5.183 1.00 77.88 92 LYS A CA 1
ATOM 715 C C . LYS A 1 92 ? -23.213 14.397 5.354 1.00 77.88 92 LYS A C 1
ATOM 717 O O . LYS A 1 92 ? -23.819 13.325 5.345 1.00 77.88 92 LYS A O 1
ATOM 722 N N . LEU A 1 93 ? -21.893 14.467 5.533 1.00 73.50 93 LEU A N 1
ATOM 723 C CA . LEU A 1 93 ? -21.010 13.311 5.741 1.00 73.50 93 LEU A CA 1
ATOM 724 C C . LEU A 1 93 ? -20.785 12.977 7.229 1.00 73.50 93 LEU A C 1
ATOM 726 O O . LEU A 1 93 ? -20.280 11.896 7.546 1.00 73.50 93 LEU A O 1
ATOM 730 N N . GLU A 1 94 ? -21.143 13.886 8.148 1.00 72.81 94 GLU A N 1
ATOM 731 C CA . GLU A 1 94 ? -21.071 13.628 9.596 1.00 72.81 94 GLU A CA 1
ATOM 732 C C . GLU A 1 94 ? -21.935 12.402 9.967 1.00 72.81 94 GLU A C 1
ATOM 734 O O . GLU A 1 94 ? -23.115 12.324 9.626 1.00 72.81 94 GLU A O 1
ATOM 739 N N . GLY A 1 95 ? -21.343 11.432 10.668 1.00 67.31 95 GLY A N 1
ATOM 740 C CA . GLY A 1 95 ? -22.016 10.215 11.137 1.00 67.31 95 GLY A CA 1
ATOM 741 C C . GLY A 1 95 ? -22.287 9.147 10.070 1.00 67.31 95 GLY A C 1
ATOM 742 O O . GLY A 1 95 ? -22.776 8.071 10.413 1.00 67.31 95 GLY A O 1
ATOM 743 N N . THR A 1 96 ? -21.952 9.394 8.800 1.00 71.38 96 THR A N 1
ATOM 744 C CA . THR A 1 96 ? -22.198 8.459 7.686 1.00 71.38 96 THR A CA 1
ATOM 745 C C . THR A 1 96 ? -20.905 7.976 7.029 1.00 71.38 96 THR A C 1
ATOM 747 O O . THR A 1 96 ? -20.777 6.783 6.754 1.00 71.38 96 THR A O 1
ATOM 750 N N . ALA A 1 97 ? -19.921 8.858 6.838 1.00 77.69 97 ALA A N 1
ATOM 751 C CA . ALA A 1 97 ? -18.643 8.526 6.209 1.00 77.69 97 ALA A CA 1
ATOM 752 C C . ALA A 1 97 ? -17.588 8.046 7.220 1.00 77.69 97 ALA A C 1
ATOM 754 O O . ALA A 1 97 ? -17.533 8.521 8.356 1.00 77.69 97 ALA A O 1
ATOM 755 N N . ILE A 1 98 ? -16.718 7.124 6.793 1.00 81.62 98 ILE A N 1
ATOM 756 C CA . ILE A 1 98 ? -15.564 6.669 7.582 1.00 81.62 98 ILE A CA 1
ATOM 757 C C . ILE A 1 98 ? -14.487 7.757 7.577 1.00 81.62 98 ILE A C 1
ATOM 759 O O . ILE A 1 98 ? -14.094 8.248 6.522 1.00 81.62 98 ILE A O 1
ATOM 763 N N . ASP A 1 99 ? -13.968 8.085 8.755 1.00 82.44 99 ASP A N 1
ATOM 764 C CA . ASP A 1 99 ? -12.784 8.920 8.905 1.00 82.44 99 ASP A CA 1
ATOM 765 C C . ASP A 1 99 ? -11.518 8.055 8.778 1.00 82.44 99 ASP A C 1
ATOM 767 O O . ASP A 1 99 ? -11.111 7.340 9.703 1.00 82.44 99 ASP A O 1
ATOM 771 N N . LEU A 1 100 ? -10.897 8.109 7.598 1.00 81.06 100 LEU A N 1
ATOM 772 C CA . LEU A 1 100 ? -9.667 7.383 7.269 1.00 81.06 100 LEU A CA 1
ATOM 773 C C . LEU A 1 100 ? -8.433 7.920 8.013 1.00 81.06 100 LEU A C 1
ATOM 775 O O . LEU A 1 100 ? -7.420 7.225 8.090 1.00 81.06 100 LEU A O 1
ATOM 779 N N . GLU A 1 101 ? -8.493 9.132 8.573 1.00 79.69 101 GLU A N 1
ATOM 780 C CA . GLU A 1 101 ? -7.383 9.706 9.339 1.00 79.69 101 GLU A CA 1
ATOM 781 C C . GLU A 1 101 ? -7.334 9.191 10.774 1.00 79.69 101 GLU A C 1
ATOM 783 O O . GLU A 1 101 ? -6.280 9.252 11.409 1.00 79.69 101 GLU A O 1
ATOM 788 N N . THR A 1 102 ? -8.452 8.681 11.292 1.00 79.06 102 THR A N 1
ATOM 789 C CA . THR A 1 102 ? -8.563 8.216 12.681 1.00 79.06 102 THR A CA 1
ATOM 790 C C . THR A 1 102 ? -8.910 6.737 12.814 1.00 79.06 102 THR A C 1
ATOM 792 O O . THR A 1 102 ? -8.731 6.173 13.895 1.00 79.06 102 THR A O 1
ATOM 795 N N . THR A 1 103 ? -9.330 6.086 11.730 1.00 85.81 103 THR A N 1
ATOM 796 C CA . THR A 1 103 ? -9.512 4.631 11.653 1.00 85.81 103 THR A CA 1
ATOM 797 C C . THR A 1 103 ? -8.167 3.941 11.385 1.00 85.81 103 THR A C 1
ATOM 799 O O . THR A 1 103 ? -7.420 4.411 10.524 1.00 85.81 103 THR A O 1
ATOM 802 N N . PRO A 1 104 ? -7.825 2.827 12.065 1.00 89.44 104 PRO A N 1
ATOM 803 C CA . PRO A 1 104 ? -6.592 2.089 11.796 1.00 89.44 104 PRO A CA 1
ATOM 804 C C . PRO A 1 104 ? -6.697 1.357 10.451 1.00 89.44 104 PRO A C 1
ATOM 806 O O . PRO A 1 104 ? -7.342 0.312 10.339 1.00 89.44 104 PRO A O 1
ATOM 809 N N . ILE A 1 105 ? -6.073 1.921 9.420 1.00 90.88 105 ILE A N 1
ATOM 810 C CA . ILE A 1 105 ? -6.158 1.454 8.039 1.00 90.88 105 ILE A CA 1
ATOM 811 C C . ILE A 1 105 ? -4.788 1.252 7.402 1.00 90.88 105 ILE A C 1
ATOM 813 O O . ILE A 1 105 ? -3.865 2.051 7.560 1.00 90.88 105 ILE A O 1
ATOM 817 N N . VAL A 1 106 ? -4.699 0.219 6.578 1.00 92.00 106 VAL A N 1
ATOM 818 C CA . VAL A 1 106 ? -3.602 0.021 5.635 1.00 92.00 106 VAL A CA 1
ATOM 819 C C . VAL A 1 106 ? -4.137 0.326 4.246 1.00 92.00 106 VAL A C 1
ATOM 821 O O . VAL A 1 106 ? -5.153 -0.241 3.848 1.00 92.00 106 VAL A O 1
ATOM 824 N N . SER A 1 107 ? -3.467 1.207 3.510 1.00 91.12 107 SER A N 1
ATOM 825 C CA . SER A 1 107 ? -3.795 1.489 2.116 1.00 91.12 107 SER A CA 1
ATOM 826 C C . SER A 1 107 ? -2.709 0.984 1.172 1.00 91.12 107 SER A C 1
ATOM 828 O O . SER A 1 107 ? -1.519 0.983 1.495 1.00 91.12 107 SER A O 1
ATOM 830 N N . TRP A 1 108 ? -3.123 0.546 -0.008 1.00 91.19 108 TRP A N 1
ATOM 831 C CA . TRP A 1 108 ? -2.258 0.175 -1.112 1.00 91.19 108 TRP A CA 1
ATOM 832 C C . TRP A 1 108 ? -2.705 0.914 -2.366 1.00 91.19 108 TRP A C 1
ATOM 834 O O . TRP A 1 108 ? -3.726 0.574 -2.963 1.00 91.19 108 TRP A O 1
ATOM 844 N N . THR A 1 109 ? -1.911 1.901 -2.763 1.00 87.88 109 THR A N 1
ATOM 845 C CA . THR A 1 109 ? -2.037 2.550 -4.066 1.00 87.88 109 THR A CA 1
ATOM 846 C C . THR A 1 109 ? -1.358 1.680 -5.099 1.00 87.88 109 THR A C 1
ATOM 848 O O . THR A 1 109 ? -0.163 1.402 -4.967 1.00 87.88 109 THR A O 1
ATOM 851 N N . ARG A 1 110 ? -2.116 1.257 -6.106 1.00 84.75 110 ARG A N 1
ATOM 852 C CA . ARG A 1 110 ? -1.671 0.350 -7.168 1.00 84.75 110 ARG A CA 1
ATOM 853 C C . ARG A 1 110 ? -0.649 1.014 -8.096 1.00 84.75 110 ARG A C 1
ATOM 855 O O . ARG A 1 110 ? -0.613 2.244 -8.192 1.00 84.75 110 ARG A O 1
ATOM 862 N N . PRO A 1 111 ? 0.182 0.234 -8.804 1.00 82.62 111 PRO A N 1
ATOM 863 C CA . PRO A 1 111 ? 1.017 0.793 -9.848 1.00 82.62 111 PRO A CA 1
ATOM 864 C C . PRO A 1 111 ? 0.149 1.164 -11.057 1.00 82.62 111 PRO A C 1
ATOM 866 O O . PRO A 1 111 ? -0.785 0.444 -11.418 1.00 82.62 111 PRO A O 1
ATOM 869 N N . ARG A 1 112 ? 0.478 2.278 -11.714 1.00 80.56 112 ARG A N 1
ATOM 870 C CA . ARG A 1 112 ? -0.239 2.750 -12.908 1.00 80.56 112 ARG A CA 1
ATOM 871 C C . ARG A 1 112 ? 0.717 3.146 -14.017 1.00 80.56 112 ARG A C 1
ATOM 873 O O . ARG A 1 112 ? 1.810 3.638 -13.753 1.00 80.56 112 ARG A O 1
ATOM 880 N N . TRP A 1 113 ? 0.301 2.963 -15.264 1.00 77.81 113 TRP A N 1
ATOM 881 C CA . TRP A 1 113 ? 1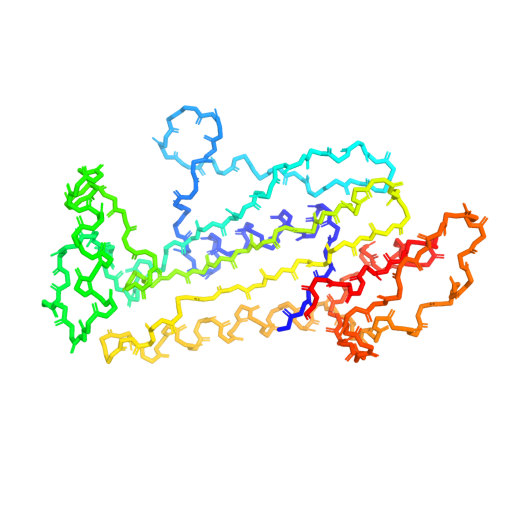.045 3.495 -16.404 1.00 77.81 113 TRP A CA 1
ATOM 882 C C . TRP A 1 113 ? 0.910 5.012 -16.440 1.00 7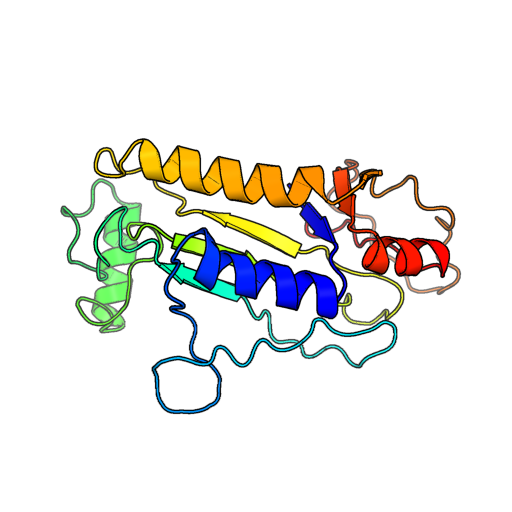7.81 113 TRP A C 1
ATOM 884 O O . TRP A 1 113 ? -0.167 5.557 -16.187 1.00 77.81 113 TRP A O 1
ATOM 894 N N . TYR A 1 114 ? 2.007 5.699 -16.736 1.00 75.12 114 TYR A N 1
ATOM 895 C CA . TYR A 1 114 ? 1.970 7.137 -16.922 1.00 75.12 114 TYR A CA 1
ATOM 896 C C . TYR A 1 114 ? 1.130 7.479 -18.157 1.00 75.12 114 TYR A C 1
ATOM 898 O O . TYR A 1 114 ? 1.255 6.857 -19.218 1.00 75.12 114 TYR A O 1
ATOM 906 N N . GLN A 1 115 ? 0.253 8.471 -18.010 1.00 65.31 115 GLN A N 1
ATOM 907 C CA . GLN A 1 115 ? -0.614 8.911 -19.095 1.00 65.31 115 GLN A CA 1
ATOM 908 C C . GLN A 1 115 ? 0.232 9.373 -20.284 1.00 65.31 115 GLN A C 1
ATOM 910 O O . GLN A 1 115 ? 1.177 10.142 -20.137 1.00 65.31 115 GLN A O 1
ATOM 915 N N . GLY A 1 116 ? -0.104 8.876 -21.473 1.00 61.81 116 GLY A N 1
ATOM 916 C CA . GLY A 1 116 ? 0.585 9.240 -22.710 1.00 61.81 116 GLY A CA 1
ATOM 917 C C . GLY A 1 116 ? 1.859 8.446 -23.012 1.00 61.81 116 GLY A C 1
ATOM 918 O O . GLY A 1 116 ? 2.363 8.565 -24.125 1.00 61.81 116 GLY A O 1
ATOM 919 N N . ASN A 1 117 ? 2.359 7.588 -22.108 1.00 66.75 117 ASN A N 1
ATOM 920 C CA . ASN A 1 117 ? 3.493 6.721 -22.433 1.00 66.75 117 ASN A CA 1
ATOM 921 C C . ASN A 1 117 ? 3.469 5.367 -21.696 1.00 66.75 117 ASN A C 1
ATOM 923 O O . ASN A 1 117 ? 3.710 5.269 -20.495 1.00 66.75 117 ASN A O 1
ATOM 927 N N . ARG A 1 118 ? 3.272 4.289 -22.469 1.00 68.00 118 ARG A N 1
ATOM 928 C CA . ARG A 1 118 ? 3.190 2.897 -21.986 1.00 68.00 118 ARG A CA 1
ATOM 929 C C . ARG A 1 118 ? 4.537 2.275 -21.600 1.00 68.00 118 ARG A C 1
ATOM 931 O O . ARG A 1 118 ? 4.577 1.095 -21.269 1.00 68.00 118 ARG A O 1
ATOM 938 N N . GLN A 1 119 ? 5.629 3.029 -21.676 1.00 73.88 119 GLN A N 1
ATOM 939 C CA . GLN A 1 119 ? 6.940 2.600 -21.191 1.00 73.88 119 GLN A CA 1
ATOM 940 C C . GLN A 1 119 ? 7.215 3.077 -19.765 1.00 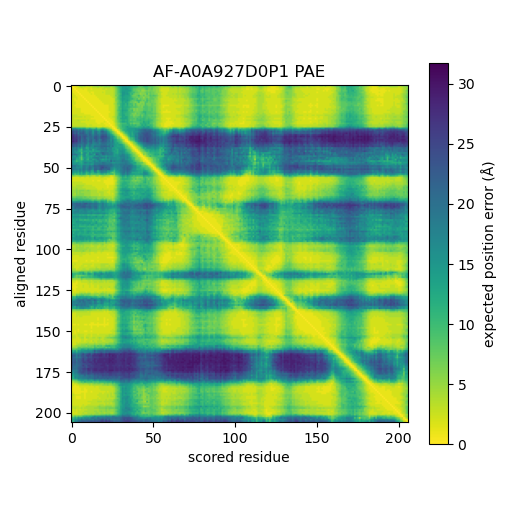73.88 119 GLN A C 1
ATOM 942 O O . GLN A 1 119 ? 8.117 2.538 -19.140 1.00 73.88 119 GLN A O 1
ATOM 947 N N . TRP A 1 120 ? 6.453 4.038 -19.230 1.00 79.12 120 TRP A N 1
ATOM 948 C CA . TRP A 1 120 ? 6.689 4.594 -17.896 1.00 79.12 120 TRP A CA 1
ATOM 949 C C . TRP A 1 120 ? 5.646 4.110 -16.892 1.00 79.12 120 TRP A C 1
ATOM 951 O O . TRP A 1 120 ? 4.446 4.288 -17.100 1.00 79.12 120 TRP A O 1
ATOM 961 N N . ILE A 1 121 ? 6.102 3.539 -15.778 1.00 82.81 121 ILE A N 1
ATOM 962 C CA . ILE A 1 121 ? 5.247 3.036 -14.701 1.00 82.81 121 ILE A CA 1
ATOM 963 C C . ILE A 1 121 ? 5.422 3.855 -13.423 1.00 82.81 121 ILE A C 1
ATOM 965 O O . ILE A 1 121 ? 6.528 4.034 -12.916 1.00 82.81 121 ILE A O 1
ATOM 969 N N . VAL A 1 122 ? 4.316 4.346 -12.876 1.00 84.44 122 VAL A N 1
ATOM 970 C CA . VAL A 1 122 ? 4.251 4.947 -11.545 1.00 84.44 122 VAL A CA 1
ATOM 971 C C . VAL A 1 122 ? 4.202 3.812 -10.521 1.00 84.44 122 VAL A C 1
ATOM 973 O O . VAL A 1 122 ? 3.280 2.993 -10.573 1.00 84.44 122 VAL A O 1
ATOM 976 N N . PRO A 1 123 ? 5.172 3.721 -9.594 1.00 88.50 123 PRO A N 1
ATOM 977 C CA . PRO A 1 123 ? 5.219 2.626 -8.641 1.00 88.50 123 PRO A CA 1
ATOM 978 C C . PRO A 1 123 ? 4.196 2.804 -7.513 1.00 88.50 123 PRO A C 1
ATOM 980 O O . PRO A 1 123 ? 3.919 3.913 -7.041 1.00 88.50 123 PRO A O 1
ATOM 983 N N . SER A 1 124 ? 3.723 1.662 -7.031 1.00 90.44 124 SER A N 1
ATOM 984 C CA . SER A 1 124 ? 2.788 1.497 -5.922 1.00 90.44 124 SER A CA 1
ATOM 985 C C . SER A 1 124 ? 3.293 2.131 -4.626 1.00 90.44 124 SER A C 1
ATOM 987 O O . SER A 1 124 ? 4.503 2.301 -4.398 1.00 90.44 124 SER A O 1
ATOM 989 N N . ARG A 1 125 ? 2.362 2.414 -3.714 1.00 90.44 125 ARG A N 1
ATOM 990 C CA . ARG A 1 125 ? 2.660 2.958 -2.386 1.00 90.44 125 ARG A CA 1
ATOM 991 C C . ARG A 1 125 ? 1.850 2.236 -1.317 1.00 90.44 125 ARG A C 1
ATOM 993 O O . ARG A 1 125 ? 0.630 2.178 -1.390 1.00 90.44 125 ARG A O 1
ATOM 1000 N N . LEU A 1 126 ? 2.546 1.761 -0.284 1.00 92.50 126 LEU A N 1
ATOM 1001 C CA . LEU A 1 126 ? 1.908 1.354 0.965 1.00 92.50 126 LEU A CA 1
ATOM 1002 C C . LEU A 1 126 ? 1.705 2.594 1.843 1.00 92.50 126 LEU A C 1
ATOM 1004 O O . LEU A 1 126 ? 2.648 3.361 2.067 1.00 92.50 126 LEU A O 1
ATOM 1008 N N . GLY A 1 127 ? 0.485 2.785 2.325 1.00 89.81 127 GLY A N 1
ATOM 1009 C CA . GLY A 1 127 ? 0.110 3.836 3.255 1.00 89.81 127 GLY A CA 1
ATOM 1010 C C . GLY A 1 127 ? -0.462 3.266 4.547 1.00 89.81 127 GLY A C 1
ATOM 1011 O O . GLY A 1 127 ? -0.973 2.148 4.600 1.00 89.81 127 GLY A O 1
ATOM 1012 N N . SER A 1 128 ? -0.362 4.062 5.600 1.00 88.19 128 SER A N 1
ATOM 1013 C CA . SER A 1 128 ? -1.047 3.845 6.868 1.00 88.19 128 SER A CA 1
ATOM 1014 C C . SER A 1 128 ? -1.837 5.095 7.233 1.00 88.19 128 SER A C 1
ATOM 1016 O O . SER A 1 128 ? -1.615 6.175 6.675 1.00 88.19 128 SER A O 1
ATOM 1018 N N . THR A 1 129 ? -2.742 4.953 8.196 1.00 82.62 129 THR A N 1
ATOM 1019 C CA . THR A 1 129 ? -3.394 6.079 8.869 1.00 82.62 129 THR A CA 1
ATOM 1020 C C . THR A 1 129 ? -2.388 7.176 9.231 1.00 82.62 129 THR A C 1
ATOM 1022 O O . THR A 1 129 ? -1.414 6.921 9.943 1.00 82.62 129 THR A O 1
ATOM 1025 N N . ARG A 1 130 ? -2.628 8.404 8.752 1.00 65.31 130 ARG A N 1
ATOM 1026 C CA . ARG A 1 130 ? -1.714 9.548 8.933 1.00 65.31 130 ARG A CA 1
ATOM 1027 C C . ARG A 1 130 ? -1.571 9.976 10.391 1.00 65.31 130 ARG A C 1
ATOM 1029 O O . ARG A 1 130 ? -0.484 10.377 10.801 1.00 65.31 130 ARG A O 1
ATOM 1036 N N . THR A 1 131 ? -2.651 9.898 11.165 1.00 62.03 131 THR A N 1
ATOM 1037 C CA . THR A 1 131 ? -2.668 10.377 12.547 1.00 62.03 131 THR A CA 1
ATOM 1038 C C . THR A 1 131 ? -2.469 9.209 13.497 1.00 62.03 131 THR A C 1
ATOM 1040 O O . THR A 1 131 ? -3.390 8.439 13.759 1.00 62.03 131 THR A O 1
ATOM 1043 N N . THR A 1 132 ? -1.271 9.084 14.065 1.00 55.62 132 THR A N 1
ATOM 1044 C CA . THR A 1 132 ? -1.013 8.146 15.162 1.00 55.62 132 THR A CA 1
ATOM 1045 C C . THR A 1 132 ? -1.798 8.609 16.391 1.00 55.62 132 THR A C 1
ATOM 1047 O O . THR A 1 132 ? -1.358 9.484 17.140 1.00 55.62 132 THR A O 1
ATOM 1050 N N . ARG A 1 133 ? -3.006 8.075 16.604 1.00 59.75 133 ARG A N 1
ATOM 1051 C CA . ARG A 1 133 ? -3.727 8.299 17.863 1.00 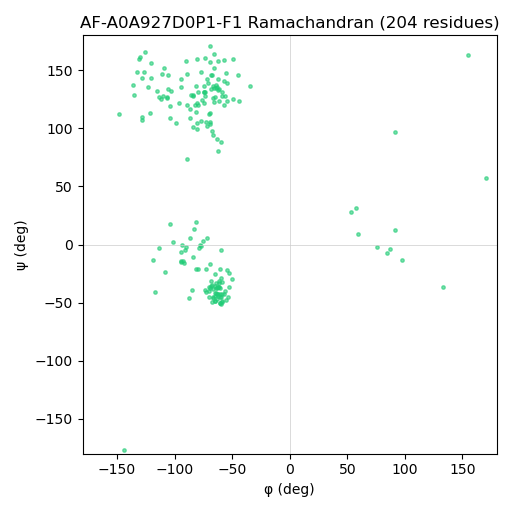59.75 133 ARG A CA 1
ATOM 1052 C C . ARG A 1 133 ? -2.966 7.594 18.987 1.00 59.75 133 ARG A C 1
ATOM 1054 O O . ARG A 1 133 ? -2.434 6.506 18.784 1.00 59.75 133 ARG A O 1
ATOM 1061 N N . ARG A 1 134 ? -2.973 8.178 20.194 1.00 54.69 134 ARG A N 1
ATOM 1062 C CA . ARG A 1 134 ? -2.521 7.488 21.425 1.00 54.69 134 ARG A CA 1
ATOM 1063 C C . ARG A 1 134 ? -3.247 6.152 21.641 1.00 54.69 134 ARG A C 1
ATOM 1065 O O . ARG A 1 134 ? -2.726 5.284 22.327 1.00 54.69 134 ARG A O 1
ATOM 1072 N N . ASP A 1 135 ? -4.418 6.016 21.028 1.00 57.66 135 ASP A N 1
ATOM 1073 C CA . ASP A 1 135 ? -5.323 4.877 21.138 1.00 57.66 135 ASP A CA 1
ATOM 1074 C C . ASP A 1 135 ? -4.945 3.728 20.181 1.00 57.66 135 ASP A C 1
ATOM 1076 O O . ASP A 1 135 ? -5.485 2.630 20.296 1.00 57.66 135 ASP A O 1
ATOM 1080 N N . PHE A 1 136 ? -4.026 3.947 19.230 1.00 67.44 136 PHE A N 1
ATOM 1081 C CA . PHE A 1 136 ? -3.538 2.858 18.388 1.00 67.44 136 PHE A CA 1
ATOM 1082 C C . PHE A 1 136 ? -2.590 1.983 19.190 1.00 67.44 136 PHE A C 1
ATOM 1084 O O . PHE A 1 136 ? -1.566 2.432 19.707 1.00 67.44 136 PHE A O 1
ATOM 1091 N N . THR A 1 137 ? -2.938 0.703 19.279 1.00 68.81 137 THR A N 1
ATOM 1092 C CA . THR A 1 137 ? -2.102 -0.278 19.965 1.00 68.81 137 THR A CA 1
ATOM 1093 C C . THR A 1 137 ? -0.697 -0.291 19.341 1.00 68.81 137 THR A C 1
ATOM 1095 O O . THR A 1 137 ? -0.575 -0.254 18.115 1.00 68.81 137 THR A O 1
ATOM 1098 N N . PRO A 1 138 ? 0.389 -0.421 20.126 1.00 81.31 138 PRO A N 1
ATOM 1099 C CA . PRO A 1 138 ? 1.733 -0.645 19.578 1.00 81.31 138 PRO A CA 1
ATOM 1100 C C . PRO A 1 138 ? 1.795 -1.835 18.601 1.00 81.31 138 PRO A C 1
ATOM 1102 O O . PRO A 1 138 ? 2.637 -1.887 17.703 1.00 81.31 138 PRO A O 1
ATOM 1105 N N . ALA A 1 139 ? 0.858 -2.777 18.747 1.00 86.75 139 ALA A N 1
ATOM 1106 C CA . ALA A 1 139 ? 0.662 -3.898 17.842 1.00 86.75 139 ALA A CA 1
ATOM 1107 C C . ALA A 1 139 ? 0.303 -3.466 16.407 1.00 86.75 139 ALA A C 1
ATOM 1109 O O . ALA A 1 139 ? 0.740 -4.127 15.469 1.00 86.75 139 ALA A O 1
ATOM 1110 N N . TYR A 1 140 ? -0.400 -2.344 16.215 1.00 88.50 140 TYR A N 1
ATOM 1111 C CA . TYR A 1 140 ? -0.719 -1.807 14.890 1.00 88.50 140 TYR A CA 1
ATOM 1112 C C . TYR A 1 140 ? 0.536 -1.376 14.127 1.00 88.50 140 TYR A C 1
ATOM 1114 O O . TYR A 1 140 ? 0.752 -1.784 12.987 1.00 88.50 140 TYR A O 1
ATOM 1122 N N . ALA A 1 141 ? 1.410 -0.604 14.780 1.00 87.06 141 ALA A N 1
ATOM 1123 C CA . ALA A 1 141 ? 2.677 -0.182 14.188 1.00 87.06 141 ALA A CA 1
ATOM 1124 C C . ALA A 1 141 ? 3.551 -1.398 13.845 1.00 87.06 141 ALA A C 1
ATOM 1126 O O . ALA A 1 141 ? 4.099 -1.475 12.748 1.00 87.06 141 ALA A O 1
ATOM 1127 N N . LYS A 1 142 ? 3.610 -2.398 14.738 1.00 91.06 142 LYS A N 1
ATOM 1128 C CA . LYS A 1 142 ? 4.333 -3.655 14.494 1.00 91.06 142 LYS A CA 1
ATOM 1129 C C . LYS A 1 142 ? 3.761 -4.440 13.310 1.00 91.06 142 LYS A C 1
ATOM 1131 O O . LYS A 1 142 ? 4.531 -4.967 12.506 1.00 91.06 142 LYS A O 1
ATOM 1136 N N . MET A 1 143 ? 2.436 -4.519 13.191 1.00 93.75 143 MET A N 1
ATOM 1137 C CA . MET A 1 143 ? 1.762 -5.146 12.053 1.00 93.75 143 MET A CA 1
ATOM 1138 C C . MET A 1 143 ? 2.125 -4.416 10.755 1.00 93.75 143 MET A C 1
ATOM 1140 O O . MET A 1 143 ? 2.596 -5.053 9.816 1.00 93.75 143 MET A O 1
ATOM 1144 N N . PHE A 1 144 ? 2.007 -3.086 10.723 1.00 92.44 144 PHE A N 1
ATOM 1145 C CA . PHE A 1 144 ? 2.366 -2.285 9.552 1.00 92.44 144 PHE A CA 1
ATOM 1146 C C . PHE A 1 144 ? 3.842 -2.456 9.160 1.00 92.44 144 PHE A C 1
ATOM 1148 O O . PHE A 1 144 ? 4.149 -2.721 7.999 1.00 92.44 144 PHE A O 1
ATOM 1155 N N . SER A 1 145 ? 4.764 -2.412 10.126 1.00 92.19 145 SER A N 1
ATOM 1156 C CA . SER A 1 145 ? 6.184 -2.687 9.876 1.00 92.19 145 SER A CA 1
ATOM 1157 C C . SER A 1 145 ? 6.426 -4.108 9.365 1.00 92.19 145 SER A C 1
ATOM 1159 O O . SER A 1 145 ? 7.325 -4.316 8.556 1.00 92.19 145 SER A O 1
ATOM 1161 N N . SER A 1 146 ? 5.627 -5.087 9.795 1.00 95.00 146 SER A N 1
ATOM 1162 C CA . SER A 1 146 ? 5.712 -6.467 9.301 1.00 95.00 146 SER A CA 1
ATOM 1163 C C . SER A 1 146 ? 5.240 -6.581 7.847 1.00 95.00 146 SER A C 1
ATOM 1165 O O . SER A 1 146 ? 5.850 -7.313 7.070 1.00 95.00 146 SER A O 1
ATOM 1167 N N . ILE A 1 147 ? 4.212 -5.821 7.454 1.00 95.56 147 ILE A N 1
ATOM 1168 C CA . ILE A 1 147 ? 3.759 -5.704 6.058 1.00 95.56 147 ILE A CA 1
ATOM 1169 C C . ILE A 1 147 ? 4.843 -5.036 5.199 1.00 95.56 147 ILE A C 1
ATOM 1171 O O . ILE A 1 147 ? 5.175 -5.530 4.122 1.00 95.56 147 ILE A O 1
ATOM 1175 N N . GLU A 1 148 ? 5.464 -3.956 5.679 1.00 94.25 148 GLU A N 1
ATOM 1176 C CA . GLU A 1 148 ? 6.591 -3.339 4.970 1.00 94.25 148 GLU A CA 1
ATOM 1177 C C . GLU A 1 148 ? 7.789 -4.286 4.846 1.00 94.25 148 GLU A C 1
ATOM 1179 O O . GLU A 1 148 ? 8.394 -4.390 3.778 1.00 94.25 148 GLU A O 1
ATOM 1184 N N . ALA A 1 149 ? 8.139 -4.992 5.924 1.00 95.06 149 ALA A N 1
ATOM 1185 C CA . ALA A 1 149 ? 9.215 -5.976 5.920 1.00 95.06 149 ALA A CA 1
ATOM 1186 C C . ALA A 1 149 ? 8.923 -7.114 4.937 1.00 95.06 149 ALA A C 1
ATOM 1188 O O . ALA A 1 149 ? 9.833 -7.576 4.250 1.00 95.06 149 ALA A O 1
ATOM 1189 N N . LEU A 1 150 ? 7.658 -7.526 4.813 1.00 94.56 150 LEU A N 1
ATOM 1190 C CA . LEU A 1 150 ? 7.231 -8.490 3.812 1.00 94.56 150 LEU A CA 1
ATOM 1191 C C . LEU A 1 150 ? 7.528 -8.002 2.394 1.00 94.56 150 LEU A C 1
ATOM 1193 O O . LEU A 1 150 ? 8.115 -8.745 1.609 1.00 94.56 150 LEU A O 1
ATOM 1197 N N . LEU A 1 151 ? 7.141 -6.768 2.070 1.00 94.31 151 LEU A N 1
ATOM 1198 C CA . LEU A 1 151 ? 7.392 -6.186 0.754 1.00 94.31 151 LEU A CA 1
ATOM 1199 C C . LEU A 1 151 ? 8.892 -6.100 0.461 1.00 94.31 151 LEU A C 1
ATOM 1201 O O . LEU A 1 151 ? 9.318 -6.497 -0.618 1.00 94.31 151 LEU A O 1
ATOM 1205 N N . ARG A 1 152 ? 9.693 -5.646 1.433 1.00 94.38 152 ARG A N 1
ATOM 1206 C CA . ARG A 1 152 ? 11.153 -5.514 1.295 1.00 94.38 152 ARG A CA 1
ATOM 1207 C C . ARG A 1 152 ? 11.867 -6.857 1.164 1.00 94.38 152 ARG A C 1
ATOM 1209 O O . ARG A 1 152 ? 12.817 -6.949 0.407 1.00 94.38 152 ARG A O 1
ATOM 1216 N N . ARG A 1 153 ? 11.428 -7.892 1.886 1.00 94.06 153 ARG A N 1
ATOM 1217 C CA . ARG A 1 153 ? 12.073 -9.216 1.877 1.00 94.06 153 ARG A CA 1
ATOM 1218 C C . ARG A 1 153 ? 11.922 -9.947 0.544 1.00 94.06 153 ARG A C 1
ATOM 1220 O O . ARG A 1 153 ? 12.779 -10.750 0.204 1.00 94.06 153 ARG A O 1
ATOM 1227 N N . ASN A 1 154 ? 10.818 -9.721 -0.163 1.00 91.38 154 ASN A N 1
ATOM 1228 C CA . ASN A 1 154 ? 10.528 -10.412 -1.420 1.00 91.38 154 ASN A CA 1
ATOM 1229 C C . ASN A 1 154 ? 10.997 -9.637 -2.656 1.00 91.38 154 ASN A C 1
ATOM 1231 O O . ASN A 1 154 ? 10.783 -10.119 -3.759 1.00 91.38 154 ASN A O 1
ATOM 1235 N N . GLY A 1 155 ? 11.587 -8.450 -2.495 1.00 91.62 155 GLY A N 1
ATOM 1236 C CA . GLY A 1 155 ? 11.977 -7.608 -3.618 1.00 91.62 155 GLY A CA 1
ATOM 1237 C C . GLY A 1 155 ? 13.409 -7.112 -3.525 1.00 91.62 155 GLY A C 1
ATOM 1238 O O . GLY A 1 155 ? 14.018 -7.079 -2.458 1.00 91.62 155 GLY A O 1
ATOM 1239 N N . GLU A 1 156 ? 13.918 -6.681 -4.667 1.00 91.88 156 GLU A N 1
ATOM 1240 C CA . GLU A 1 156 ? 15.208 -6.028 -4.795 1.00 91.88 156 GLU A CA 1
ATOM 1241 C C . GLU A 1 156 ? 15.039 -4.511 -4.749 1.00 91.88 156 GLU A C 1
ATOM 1243 O O . GLU A 1 156 ? 14.067 -3.949 -5.257 1.00 91.88 156 GLU A O 1
ATOM 1248 N N . LYS A 1 157 ? 15.980 -3.827 -4.103 1.00 91.69 157 LYS A N 1
ATOM 1249 C CA . LYS A 1 157 ? 15.970 -2.372 -4.017 1.00 91.69 157 LYS A CA 1
ATOM 1250 C C . LYS A 1 157 ? 16.675 -1.800 -5.243 1.00 91.69 157 LYS A C 1
ATOM 1252 O O . LYS A 1 157 ? 17.894 -1.854 -5.327 1.00 91.69 157 LYS A O 1
ATOM 1257 N N . VAL A 1 158 ? 15.899 -1.203 -6.136 1.00 87.75 158 VAL A N 1
ATOM 1258 C CA . VAL A 1 158 ? 16.378 -0.577 -7.367 1.00 87.75 158 VAL A CA 1
ATOM 1259 C C . VAL A 1 158 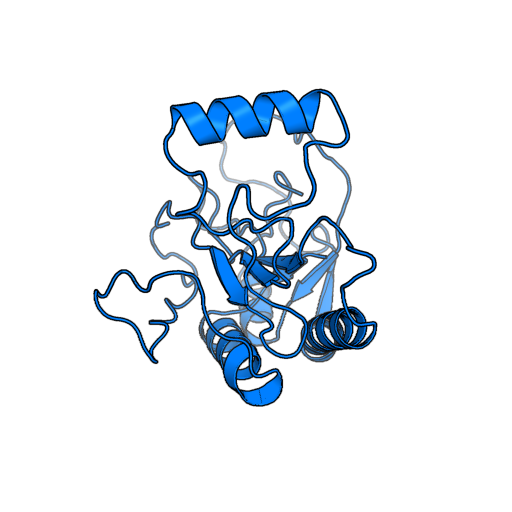? 16.318 0.938 -7.207 1.00 87.75 158 VAL A C 1
ATOM 1261 O O . VAL A 1 158 ? 15.319 1.489 -6.730 1.00 87.75 158 VAL A O 1
ATOM 1264 N N . ASN A 1 159 ? 17.387 1.631 -7.590 1.00 83.38 159 ASN A N 1
ATOM 1265 C CA . ASN A 1 159 ? 17.325 3.076 -7.747 1.00 83.38 159 ASN A CA 1
ATOM 1266 C C . ASN A 1 159 ? 16.553 3.382 -9.025 1.00 83.38 159 ASN A C 1
ATOM 1268 O O . ASN A 1 159 ? 16.858 2.843 -10.085 1.00 83.38 159 ASN A O 1
ATOM 1272 N N . SER A 1 160 ? 15.588 4.289 -8.930 1.00 74.56 160 SER A N 1
ATOM 1273 C CA . SER A 1 160 ? 14.786 4.709 -10.073 1.00 74.56 160 SER A CA 1
ATOM 1274 C C . SER A 1 160 ? 15.624 5.108 -11.311 1.00 74.56 160 SER A C 1
ATOM 1276 O O . SER A 1 160 ? 15.152 4.914 -12.424 1.00 74.56 160 SER A O 1
ATOM 1278 N N . TRP A 1 161 ? 16.856 5.621 -11.141 1.00 70.88 161 TRP A N 1
ATOM 1279 C CA . TRP A 1 161 ? 17.734 6.049 -12.246 1.00 70.88 161 TRP A CA 1
ATOM 1280 C C . TRP A 1 161 ? 18.699 4.980 -12.768 1.00 70.88 161 TRP A C 1
ATOM 1282 O O . TRP A 1 161 ? 19.246 5.156 -13.854 1.00 70.88 161 TRP A O 1
ATOM 1292 N N . ASP A 1 162 ? 18.919 3.889 -12.028 1.00 65.31 162 ASP A N 1
ATOM 1293 C CA . ASP A 1 162 ? 19.910 2.861 -12.393 1.00 65.31 162 ASP A CA 1
ATOM 1294 C C . ASP A 1 162 ? 19.399 1.929 -13.509 1.00 65.31 162 ASP A C 1
ATOM 1296 O O . ASP A 1 162 ? 20.108 1.026 -13.948 1.00 65.31 162 ASP A O 1
ATOM 1300 N N . ILE A 1 163 ? 18.169 2.140 -13.989 1.00 59.19 163 ILE A N 1
ATOM 1301 C CA . ILE A 1 163 ? 17.559 1.338 -15.049 1.00 59.19 163 ILE A CA 1
ATOM 1302 C C . ILE A 1 163 ? 18.072 1.859 -16.402 1.00 59.19 163 ILE A C 1
ATOM 1304 O O . ILE A 1 163 ? 17.774 2.998 -16.779 1.00 59.19 163 ILE A O 1
ATOM 1308 N N . PRO A 1 164 ? 18.853 1.057 -17.148 1.00 44.22 164 PRO A N 1
ATOM 1309 C CA . PRO A 1 164 ? 19.502 1.502 -18.372 1.00 44.22 164 PRO A CA 1
ATOM 1310 C C . PRO A 1 164 ? 18.450 1.738 -19.458 1.00 44.22 164 PRO A C 1
ATOM 1312 O O . PRO A 1 164 ? 17.895 0.783 -19.987 1.00 44.22 164 PRO A O 1
ATOM 1315 N N . ASN A 1 165 ? 18.137 3.012 -19.724 1.00 42.41 165 ASN A N 1
ATOM 1316 C CA . ASN A 1 165 ? 17.688 3.603 -21.001 1.00 42.41 165 ASN A CA 1
ATOM 1317 C C . ASN A 1 165 ? 17.219 5.055 -20.764 1.00 42.41 165 ASN A C 1
ATOM 1319 O O . ASN A 1 165 ? 16.079 5.431 -21.041 1.00 42.41 165 ASN A O 1
ATOM 1323 N N . SER A 1 166 ? 18.103 5.895 -20.218 1.00 42.03 166 SER A N 1
ATOM 1324 C CA . SER A 1 166 ? 17.811 7.286 -19.833 1.00 42.03 166 SER A CA 1
ATOM 1325 C C . SER A 1 166 ? 17.853 8.307 -20.983 1.00 42.03 166 SER A C 1
ATOM 1327 O O . SER A 1 166 ? 17.922 9.508 -20.732 1.00 42.03 166 SER A O 1
ATOM 1329 N N . ARG A 1 167 ? 17.756 7.875 -22.247 1.00 41.09 167 ARG A N 1
ATOM 1330 C CA . ARG A 1 167 ? 17.393 8.778 -23.349 1.00 41.09 167 ARG A CA 1
ATOM 1331 C C . ARG A 1 167 ? 15.946 8.525 -23.755 1.00 41.09 167 ARG A C 1
ATOM 1333 O O . ARG A 1 167 ? 15.559 7.406 -24.086 1.00 41.09 167 ARG A O 1
ATOM 1340 N N . ASP A 1 168 ? 15.128 9.562 -23.626 1.00 46.41 168 ASP A N 1
ATOM 1341 C CA . ASP A 1 168 ? 13.838 9.637 -24.298 1.00 46.41 168 ASP A CA 1
ATOM 1342 C C . ASP A 1 168 ? 14.093 9.804 -25.795 1.00 46.41 168 ASP A C 1
ATOM 1344 O O . ASP A 1 168 ? 14.451 10.885 -26.253 1.00 46.41 168 ASP A O 1
ATOM 1348 N N . ASP A 1 169 ? 13.874 8.741 -26.564 1.00 47.06 169 ASP A N 1
ATOM 1349 C CA . ASP A 1 169 ? 13.825 8.806 -28.030 1.00 47.06 169 ASP A CA 1
ATOM 1350 C C . ASP A 1 169 ? 12.429 9.240 -28.533 1.00 47.06 169 ASP A C 1
ATOM 1352 O O . ASP A 1 169 ? 12.103 9.097 -29.709 1.00 47.06 169 ASP A O 1
ATOM 1356 N N . THR A 1 170 ? 11.560 9.761 -27.656 1.00 49.31 170 THR A N 1
ATOM 1357 C CA . THR A 1 170 ? 10.148 10.023 -27.985 1.00 49.31 170 THR A CA 1
ATOM 1358 C C . THR A 1 170 ? 9.861 11.417 -28.540 1.00 49.31 170 THR A C 1
ATOM 1360 O O . THR A 1 170 ? 8.719 11.669 -28.907 1.00 49.31 170 THR A O 1
ATOM 1363 N N . GLY A 1 171 ? 10.839 12.332 -28.604 1.00 42.62 171 GLY A N 1
ATOM 1364 C CA . GLY A 1 171 ? 10.676 13.652 -29.247 1.00 42.62 171 GLY A CA 1
ATOM 1365 C C . GLY A 1 171 ? 9.564 14.550 -28.674 1.00 42.62 171 GLY A C 1
ATOM 1366 O O . GLY A 1 171 ? 9.245 15.578 -29.263 1.00 42.62 171 GLY A O 1
ATOM 1367 N N . LEU A 1 172 ? 8.964 14.172 -27.544 1.00 46.50 172 LEU A N 1
ATOM 1368 C CA . LEU A 1 172 ? 7.992 14.974 -26.809 1.00 46.50 172 LEU A CA 1
ATOM 1369 C C . LEU A 1 172 ? 8.761 16.003 -25.981 1.00 46.50 172 LEU A C 1
ATOM 1371 O O . LEU A 1 172 ? 9.712 15.633 -25.292 1.00 46.50 172 LEU A O 1
ATOM 1375 N N . GLU A 1 173 ? 8.359 17.275 -26.052 1.00 39.47 173 GLU A N 1
ATOM 1376 C CA . GLU A 1 173 ? 8.873 18.345 -25.189 1.00 39.47 173 GLU A CA 1
ATOM 1377 C C . GLU A 1 173 ? 8.587 17.997 -23.722 1.00 39.47 173 GLU A C 1
ATOM 1379 O O . GLU A 1 173 ? 7.547 18.322 -23.149 1.00 39.47 173 GLU A O 1
ATOM 1384 N N . PHE A 1 174 ? 9.519 17.275 -23.112 1.00 44.34 174 PHE A N 1
ATOM 1385 C CA . PHE A 1 174 ? 9.492 16.935 -21.704 1.00 44.34 174 PHE A CA 1
ATOM 1386 C C . PHE A 1 174 ? 9.822 18.200 -20.908 1.00 44.34 174 PHE A C 1
ATOM 1388 O O . PHE A 1 174 ? 10.967 18.649 -20.856 1.00 44.34 174 PHE A O 1
ATOM 1395 N N . THR A 1 175 ? 8.807 18.800 -20.283 1.00 44.44 175 THR A N 1
ATOM 1396 C CA . THR A 1 175 ? 9.004 19.837 -19.259 1.00 44.44 175 THR A CA 1
ATOM 1397 C C . THR A 1 175 ? 9.888 19.239 -18.170 1.00 44.44 175 THR A C 1
ATOM 1399 O O . THR A 1 175 ? 9.555 18.162 -17.721 1.00 44.44 175 THR A O 1
ATOM 1402 N N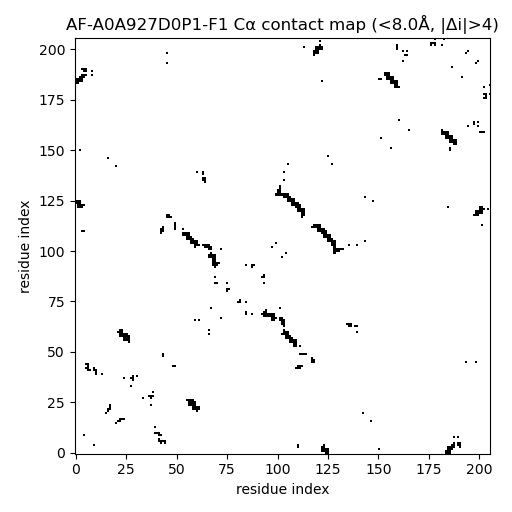 . ALA A 1 176 ? 11.000 19.852 -17.759 1.00 44.72 176 ALA A N 1
ATOM 1403 C CA . ALA A 1 176 ? 11.936 19.261 -16.787 1.00 44.72 176 ALA A CA 1
ATOM 1404 C C . ALA A 1 176 ? 11.266 18.859 -15.443 1.00 44.72 176 ALA A C 1
ATOM 1406 O O . ALA A 1 176 ? 10.326 19.533 -15.007 1.00 44.72 176 ALA A O 1
ATOM 1407 N N . PRO A 1 177 ? 11.732 17.792 -14.756 1.00 48.88 177 PRO A N 1
ATOM 1408 C CA . PRO A 1 177 ? 11.103 17.310 -13.525 1.00 48.88 177 PRO A CA 1
ATOM 1409 C C . PRO A 1 177 ? 11.169 18.330 -12.395 1.00 48.88 177 PRO A C 1
ATOM 1411 O O . PRO A 1 177 ? 12.209 18.932 -12.141 1.00 48.88 177 PRO A O 1
ATOM 1414 N N . LYS A 1 178 ? 10.052 18.478 -11.665 1.00 48.22 178 LYS A N 1
ATOM 1415 C CA . LYS A 1 178 ? 9.987 19.289 -10.435 1.00 48.22 178 LYS A CA 1
ATOM 1416 C C . LYS A 1 178 ? 10.860 18.716 -9.313 1.00 48.22 178 LYS A C 1
ATOM 1418 O O . LYS A 1 178 ? 11.269 19.465 -8.433 1.00 48.22 178 LYS A O 1
ATOM 1423 N N . ASN A 1 179 ? 11.131 17.409 -9.340 1.00 53.09 179 ASN A N 1
ATOM 1424 C CA . ASN A 1 179 ? 11.931 16.708 -8.343 1.00 53.09 179 ASN A CA 1
ATOM 1425 C C . ASN A 1 179 ? 13.025 15.895 -9.055 1.00 53.09 179 ASN A C 1
ATOM 1427 O O . ASN A 1 179 ? 12.736 14.932 -9.758 1.00 53.09 179 ASN A O 1
ATOM 1431 N N . THR A 1 180 ? 14.283 16.315 -8.915 1.00 57.84 180 THR A N 1
ATOM 1432 C CA . THR A 1 180 ? 15.460 15.662 -9.524 1.00 57.84 180 THR A CA 1
ATOM 1433 C C . THR A 1 180 ? 16.069 14.586 -8.624 1.00 57.84 180 THR A C 1
ATOM 1435 O O . THR A 1 180 ? 17.042 13.932 -8.999 1.00 57.84 180 THR A O 1
ATOM 1438 N N . ALA A 1 181 ? 15.515 14.393 -7.425 1.00 59.38 181 ALA A N 1
ATOM 1439 C CA . ALA A 1 181 ? 16.032 13.438 -6.462 1.00 59.38 181 ALA A CA 1
ATOM 1440 C C . ALA A 1 181 ? 15.712 11.996 -6.879 1.00 59.38 181 ALA A C 1
ATOM 1442 O O . ALA A 1 181 ? 14.575 11.635 -7.181 1.00 59.38 181 ALA A O 1
ATOM 1443 N N . SER A 1 182 ? 16.736 11.147 -6.852 1.00 70.00 182 SER A N 1
ATOM 1444 C CA . SER A 1 182 ? 16.569 9.703 -6.931 1.00 70.00 182 SER A CA 1
ATOM 1445 C C . SER A 1 182 ? 15.766 9.179 -5.744 1.00 70.00 182 SER A C 1
ATOM 1447 O O . SER A 1 182 ? 15.924 9.632 -4.610 1.00 70.00 182 SER A O 1
ATOM 1449 N N . PHE A 1 183 ? 14.917 8.183 -5.987 1.00 80.00 183 PHE A N 1
ATOM 1450 C CA . PHE A 1 183 ? 14.315 7.403 -4.914 1.00 80.00 183 PHE A CA 1
ATOM 1451 C C . PHE A 1 183 ? 14.465 5.915 -5.189 1.00 80.00 183 PHE A C 1
ATOM 1453 O O . PHE A 1 183 ? 14.704 5.462 -6.309 1.00 80.00 183 PHE A O 1
ATOM 1460 N N . ASN A 1 184 ? 14.348 5.148 -4.114 1.00 87.81 184 ASN A N 1
ATOM 1461 C CA . ASN A 1 184 ? 14.459 3.706 -4.173 1.00 87.81 184 ASN A CA 1
ATOM 1462 C C . ASN A 1 184 ? 13.076 3.080 -4.306 1.00 87.81 184 ASN A C 1
ATOM 1464 O O . ASN A 1 184 ? 12.146 3.441 -3.574 1.00 87.81 184 ASN A O 1
ATOM 1468 N N . VAL A 1 185 ? 12.980 2.106 -5.200 1.00 90.19 185 VAL A N 1
ATOM 1469 C CA . VAL A 1 185 ? 11.801 1.274 -5.402 1.00 90.19 185 VAL A CA 1
ATOM 1470 C C . VAL A 1 185 ? 12.171 -0.150 -5.045 1.00 90.19 185 VAL A C 1
ATOM 1472 O O . VAL A 1 185 ? 13.208 -0.654 -5.460 1.00 90.19 185 VAL A O 1
ATOM 1475 N N . VAL A 1 186 ? 11.333 -0.799 -4.248 1.00 94.38 186 VAL A N 1
ATOM 1476 C CA . VAL A 1 186 ? 11.450 -2.239 -4.024 1.00 94.38 186 VAL A CA 1
ATOM 1477 C C . VAL A 1 186 ? 10.673 -2.943 -5.126 1.00 94.38 186 VAL A C 1
ATOM 1479 O O . VAL A 1 186 ? 9.460 -2.768 -5.228 1.00 94.38 186 VAL A O 1
ATOM 1482 N N . VAL A 1 187 ? 11.365 -3.719 -5.947 1.00 93.69 187 VAL A N 1
ATOM 1483 C CA . VAL A 1 187 ? 10.817 -4.384 -7.128 1.00 93.69 187 VAL A CA 1
ATOM 1484 C C . VAL A 1 187 ? 10.802 -5.886 -6.886 1.00 93.69 187 VAL A C 1
ATOM 1486 O O . VAL A 1 187 ? 11.825 -6.466 -6.534 1.00 93.69 187 VAL A O 1
ATOM 1489 N N . TRP A 1 188 ? 9.643 -6.521 -7.029 1.00 94.94 188 TRP A N 1
ATOM 1490 C CA . TRP A 1 188 ? 9.531 -7.976 -6.895 1.00 94.94 188 TRP A CA 1
ATOM 1491 C C . TRP A 1 188 ? 9.962 -8.707 -8.185 1.00 94.94 188 TRP A C 1
ATOM 1493 O O . TRP A 1 188 ? 10.009 -8.079 -9.246 1.00 94.94 188 TRP A O 1
ATOM 1503 N N . PRO A 1 189 ? 10.312 -10.008 -8.127 1.00 94.69 189 PRO A N 1
ATOM 1504 C CA . PRO A 1 189 ? 10.972 -10.713 -9.226 1.00 94.69 189 PRO A CA 1
ATOM 1505 C C . PRO A 1 189 ? 10.236 -10.687 -10.572 1.00 94.69 189 PRO A C 1
ATOM 1507 O O . PRO A 1 189 ? 10.878 -10.543 -11.612 1.00 94.69 189 PRO A O 1
ATOM 1510 N N . GLU A 1 190 ? 8.907 -10.819 -10.603 1.00 90.56 190 GLU A N 1
ATOM 1511 C CA . GLU A 1 190 ? 8.161 -10.778 -11.868 1.00 90.56 190 GLU A CA 1
ATOM 1512 C C . GLU A 1 190 ? 8.080 -9.356 -12.430 1.00 90.56 190 GLU A C 1
ATOM 1514 O O . GLU A 1 190 ? 8.228 -9.172 -13.640 1.00 90.56 190 GLU A O 1
ATOM 1519 N N . ALA A 1 191 ? 7.900 -8.349 -11.570 1.00 89.38 191 ALA A N 1
ATOM 1520 C CA . ALA A 1 191 ? 7.982 -6.944 -11.963 1.00 89.38 191 ALA A CA 1
ATOM 1521 C C . ALA A 1 191 ? 9.383 -6.542 -12.445 1.00 89.38 191 ALA A C 1
ATOM 1523 O O . ALA A 1 191 ? 9.508 -5.714 -13.346 1.00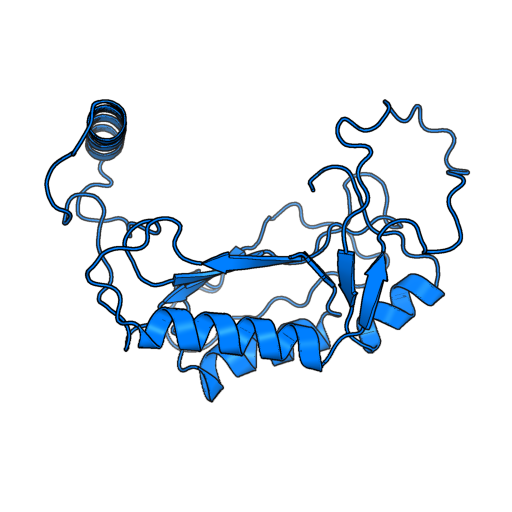 89.38 191 ALA A O 1
ATOM 1524 N N . PHE A 1 192 ? 10.440 -7.134 -11.890 1.00 90.31 192 PHE A N 1
ATOM 1525 C CA . PHE A 1 192 ? 11.815 -6.847 -12.297 1.00 90.31 192 PHE A CA 1
ATOM 1526 C C . PHE A 1 192 ? 12.042 -7.178 -13.778 1.00 90.31 192 PHE A C 1
ATOM 1528 O O . PHE A 1 192 ? 12.646 -6.392 -14.506 1.00 90.31 192 PHE A O 1
ATOM 1535 N N . ARG A 1 193 ? 11.422 -8.258 -14.274 1.00 88.62 193 ARG A N 1
ATOM 1536 C CA . ARG A 1 193 ? 11.445 -8.628 -15.702 1.00 88.62 193 ARG A CA 1
ATOM 1537 C C . ARG A 1 193 ? 10.843 -7.566 -16.619 1.00 88.62 193 ARG A C 1
ATOM 1539 O O . ARG A 1 193 ? 11.085 -7.590 -17.822 1.00 88.62 193 ARG A O 1
ATOM 1546 N N . TRP A 1 194 ? 10.001 -6.671 -16.106 1.00 86.12 194 TRP A N 1
ATOM 1547 C CA . TRP A 1 194 ? 9.491 -5.549 -16.895 1.00 86.12 194 TRP A CA 1
ATOM 1548 C C . TRP A 1 194 ? 10.578 -4.508 -17.117 1.00 86.12 194 TRP A C 1
ATOM 1550 O O . TRP A 1 194 ? 10.716 -4.004 -18.230 1.00 86.12 194 TRP A O 1
ATOM 1560 N N . LEU A 1 195 ? 11.378 -4.244 -1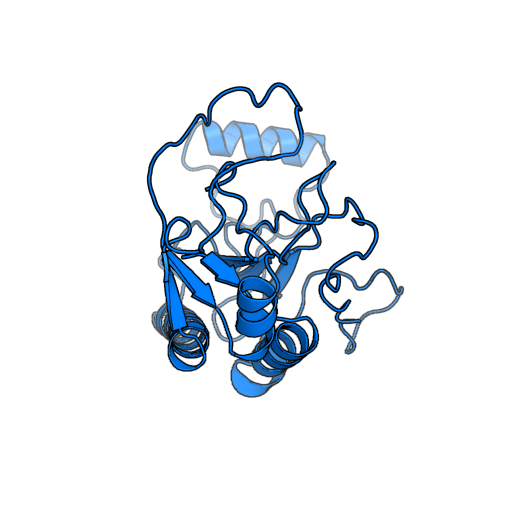6.084 1.00 85.31 195 LEU A N 1
ATOM 1561 C CA . LEU A 1 195 ? 12.505 -3.319 -16.153 1.00 85.31 195 LEU A CA 1
ATOM 1562 C C . LEU A 1 195 ? 13.577 -3.846 -17.114 1.00 85.31 195 LEU A C 1
ATOM 1564 O O . LEU A 1 195 ? 14.044 -3.104 -17.972 1.00 85.31 195 LEU A O 1
ATOM 1568 N N . GLU A 1 196 ? 13.867 -5.152 -17.072 1.00 84.44 196 GLU A N 1
ATOM 1569 C CA . GLU A 1 196 ? 14.767 -5.817 -18.034 1.00 84.44 196 GLU A CA 1
ATOM 1570 C C . GLU A 1 196 ? 14.279 -5.705 -19.490 1.00 84.44 196 GLU A C 1
ATOM 1572 O O . GLU A 1 196 ? 15.080 -5.678 -20.421 1.00 84.44 196 GLU A O 1
ATOM 1577 N N . LYS A 1 197 ? 12.960 -5.609 -19.698 1.00 82.00 197 LYS A N 1
ATOM 1578 C CA . LYS A 1 197 ? 12.329 -5.423 -21.017 1.00 82.00 197 LYS A CA 1
ATOM 1579 C C . LYS A 1 197 ? 12.222 -3.955 -21.443 1.00 82.00 197 LYS A C 1
ATOM 1581 O O . LYS A 1 197 ? 11.608 -3.671 -22.470 1.00 82.00 197 LYS A O 1
ATOM 1586 N N . GLY A 1 198 ? 12.796 -3.029 -20.676 1.00 79.06 198 GLY A N 1
ATOM 1587 C CA . GLY A 1 198 ? 12.840 -1.605 -21.006 1.00 79.06 198 GLY A CA 1
ATOM 1588 C C . GLY A 1 198 ? 11.677 -0.772 -20.463 1.00 79.06 198 GLY A C 1
ATOM 1589 O O . GLY A 1 198 ? 11.525 0.377 -20.876 1.00 79.06 198 GLY A O 1
ATOM 1590 N N . VAL A 1 199 ? 10.863 -1.305 -19.542 1.00 82.06 199 VAL A N 1
ATOM 1591 C CA . VAL A 1 199 ? 9.927 -0.477 -18.765 1.00 82.06 199 VAL A CA 1
ATOM 1592 C C . VAL A 1 199 ? 10.722 0.423 -17.819 1.00 82.06 199 VAL A C 1
ATOM 1594 O O . VAL A 1 199 ? 11.626 -0.027 -17.120 1.00 82.06 199 VAL A O 1
ATOM 1597 N N . LYS A 1 200 ? 10.365 1.703 -17.782 1.00 81.94 200 LYS A N 1
ATOM 1598 C CA . LYS A 1 200 ? 11.005 2.751 -16.987 1.00 81.94 200 LYS A CA 1
ATOM 1599 C C . LYS A 1 200 ? 10.131 3.120 -15.791 1.00 81.94 200 LYS A C 1
ATOM 1601 O O . LYS A 1 200 ? 8.906 3.127 -15.888 1.00 81.94 200 LYS A O 1
ATOM 1606 N N . ILE A 1 201 ? 10.745 3.472 -14.665 1.00 83.19 201 ILE A N 1
ATOM 1607 C CA . ILE A 1 201 ? 10.019 3.954 -13.481 1.00 83.19 201 ILE A CA 1
ATOM 1608 C C . ILE A 1 201 ? 9.766 5.453 -13.637 1.00 83.19 201 ILE A C 1
ATOM 1610 O O . ILE A 1 201 ? 10.681 6.221 -13.898 1.00 83.19 201 ILE A O 1
ATOM 1614 N N . TYR A 1 202 ? 8.521 5.888 -13.482 1.00 78.56 202 TYR A N 1
ATOM 1615 C CA . TYR A 1 202 ? 8.150 7.294 -13.566 1.00 78.56 202 TYR A CA 1
ATOM 1616 C C . TYR A 1 202 ? 8.553 8.040 -12.287 1.00 78.56 202 TYR A C 1
ATOM 1618 O O . TYR A 1 202 ? 8.151 7.667 -11.182 1.00 78.56 202 TYR A O 1
ATOM 1626 N N . HIS A 1 203 ? 9.337 9.109 -12.440 1.00 65.62 203 HIS A N 1
ATOM 1627 C CA . HIS A 1 203 ? 9.983 9.808 -11.325 1.00 65.62 203 HIS A CA 1
ATOM 1628 C C . HIS A 1 203 ? 9.229 11.025 -10.768 1.00 65.62 203 HIS A C 1
ATOM 1630 O O . HIS A 1 203 ? 9.660 11.611 -9.779 1.00 65.62 203 HIS A O 1
ATOM 1636 N N . TRP A 1 204 ? 8.135 11.443 -11.401 1.00 59.62 204 TRP A N 1
ATOM 1637 C CA . TRP A 1 204 ? 7.660 12.824 -11.275 1.00 59.62 204 TRP A CA 1
ATOM 1638 C C . TRP A 1 204 ? 6.600 13.039 -10.188 1.00 59.62 204 TRP A C 1
ATOM 1640 O O . TRP A 1 204 ? 6.375 14.177 -9.789 1.00 59.62 204 TRP A O 1
ATOM 1650 N N . ASP A 1 205 ? 6.007 11.952 -9.683 1.00 52.53 205 ASP A N 1
ATOM 1651 C CA . ASP A 1 205 ? 5.013 11.945 -8.595 1.00 52.53 205 ASP A CA 1
ATOM 1652 C C . ASP A 1 205 ? 5.617 11.471 -7.251 1.00 52.53 205 ASP A C 1
ATOM 1654 O O . ASP A 1 205 ? 4.891 11.015 -6.358 1.00 52.53 205 ASP A O 1
ATOM 1658 N N . ALA A 1 206 ? 6.952 11.484 -7.127 1.00 44.41 206 ALA A N 1
ATOM 1659 C CA . ALA A 1 206 ? 7.689 10.970 -5.969 1.00 44.41 206 ALA A CA 1
ATOM 1660 C C . ALA A 1 206 ? 7.769 11.955 -4.799 1.00 44.41 206 ALA A C 1
ATOM 1662 O O . ALA A 1 206 ? 8.243 13.100 -4.999 1.00 44.41 206 ALA A O 1
#